Protein AF-A0A2N5SWV5-F1 (afdb_monomer_lite)

Sequence (224 aa):
MKGLILPNFEAALNDPEAIPEVLETSPPVKKSHRNKDRKELDPVLDQLVETLKSNFNNYFSDQYKVASMLPGELFSDLEANIIAENIDDIDHAQTIGELIGGESIDGQFEMLHNCVLNFRAGTEYKNYFNTQRVHHEEIVKEAERIHGIPEAMKKAKALARAELRGPIDEAVNLRKRAREEQRIEKKEKMEREKEQKRLKWEQDRVYLEERKKFHSSNAGPNDS

pLDDT: mean 82.81, std 16.47, range [36.94, 98.06]

Structure (mmCIF, N/CA/C/O backbone):
data_AF-A0A2N5SWV5-F1
#
_entry.id   AF-A0A2N5SWV5-F1
#
loop_
_atom_site.group_PDB
_atom_site.id
_atom_site.type_symbol
_atom_site.label_atom_id
_atom_site.label_alt_id
_atom_site.label_comp_id
_atom_site.label_asym_id
_atom_site.label_entity_id
_atom_site.label_seq_id
_atom_site.pdbx_PDB_ins_code
_atom_site.Cartn_x
_atom_site.Cartn_y
_atom_site.Cartn_z
_atom_site.occupancy
_atom_site.B_iso_or_equiv
_atom_site.auth_seq_id
_atom_site.auth_comp_id
_atom_site.auth_asym_id
_atom_site.auth_atom_id
_atom_site.pdbx_PDB_model_num
ATOM 1 N N . MET A 1 1 ? 7.506 -47.284 15.666 1.00 42.22 1 MET A N 1
ATOM 2 C CA . MET A 1 1 ? 6.737 -47.065 16.909 1.00 42.22 1 MET A CA 1
ATOM 3 C C . MET A 1 1 ? 5.282 -46.885 16.511 1.00 42.22 1 MET A C 1
ATOM 5 O O . MET A 1 1 ? 5.028 -46.071 15.631 1.00 42.22 1 MET A O 1
ATOM 9 N N . LYS A 1 2 ? 4.358 -47.695 17.035 1.00 47.19 2 LYS A N 1
ATOM 10 C CA . LYS A 1 2 ? 2.927 -47.578 16.718 1.00 47.19 2 LYS A CA 1
ATOM 11 C C . LYS A 1 2 ? 2.279 -46.741 17.818 1.00 47.19 2 LYS A C 1
ATOM 13 O O . LYS A 1 2 ? 2.165 -47.217 18.938 1.00 47.19 2 LYS A O 1
ATOM 18 N N . GLY A 1 3 ? 1.943 -45.490 17.512 1.00 56.62 3 GLY A N 1
ATOM 19 C CA . GLY A 1 3 ? 1.151 -44.652 18.412 1.00 56.62 3 GLY A CA 1
ATOM 20 C C . GLY A 1 3 ? -0.303 -45.122 18.473 1.00 56.62 3 GLY A C 1
ATOM 21 O O . GLY A 1 3 ? -0.759 -45.875 17.604 1.00 56.62 3 GLY A O 1
ATOM 22 N N . LEU A 1 4 ? -1.033 -44.666 19.489 1.00 61.03 4 LEU A N 1
ATOM 23 C CA . LEU A 1 4 ? -2.488 -44.783 19.518 1.00 61.03 4 LEU A CA 1
ATOM 24 C C . LEU A 1 4 ? -3.053 -44.001 18.312 1.00 61.03 4 LEU A C 1
ATOM 26 O O . LEU A 1 4 ? -2.777 -42.815 18.147 1.00 61.03 4 LEU A O 1
ATOM 30 N N . ILE A 1 5 ? -3.782 -44.677 17.435 1.00 67.50 5 ILE A N 1
ATOM 31 C CA . ILE A 1 5 ? -4.428 -44.153 16.228 1.00 67.50 5 ILE A CA 1
ATOM 32 C C . ILE A 1 5 ? -5.896 -44.590 16.251 1.00 67.50 5 ILE A C 1
ATOM 34 O O . ILE A 1 5 ? -6.204 -45.643 16.790 1.00 67.50 5 ILE A O 1
ATOM 38 N N . LEU A 1 6 ? -6.817 -43.845 15.631 1.00 57.91 6 LEU A N 1
ATOM 39 C CA . LEU A 1 6 ? -8.255 -44.183 15.651 1.00 57.91 6 LEU A CA 1
ATOM 40 C C . LEU A 1 6 ? -8.602 -45.685 15.487 1.00 57.91 6 LEU A C 1
ATOM 42 O O . LEU A 1 6 ? -9.410 -46.171 16.272 1.00 57.91 6 LEU A O 1
ATOM 46 N N . PRO A 1 7 ? -7.989 -46.459 14.566 1.00 63.78 7 PRO A N 1
ATOM 47 C CA . PRO A 1 7 ? -8.334 -47.875 14.409 1.00 63.78 7 PRO A CA 1
ATOM 48 C C . PRO A 1 7 ? -7.840 -48.798 15.537 1.00 63.78 7 PRO A C 1
ATOM 50 O O . PRO A 1 7 ? -8.271 -49.944 15.592 1.00 63.78 7 PRO A O 1
ATOM 53 N N . ASN A 1 8 ? -6.941 -48.352 16.424 1.00 61.00 8 ASN A N 1
ATOM 54 C CA . ASN A 1 8 ? -6.539 -49.107 17.621 1.00 61.00 8 ASN A CA 1
ATOM 55 C C . ASN A 1 8 ? -7.153 -48.556 18.922 1.00 61.00 8 ASN A C 1
ATOM 57 O O . ASN A 1 8 ? -7.033 -49.193 19.964 1.00 61.00 8 ASN A O 1
ATOM 61 N N . PHE A 1 9 ? -7.854 -47.420 18.852 1.00 65.75 9 PHE A N 1
ATOM 62 C CA . PHE A 1 9 ? -8.520 -46.795 19.995 1.00 65.75 9 PHE A CA 1
ATOM 63 C C . PHE A 1 9 ? -9.710 -47.628 20.488 1.00 65.75 9 PHE A C 1
ATOM 65 O O . PHE A 1 9 ? -9.872 -47.850 21.683 1.00 65.75 9 PHE A O 1
ATOM 72 N N . GLU A 1 10 ? -10.511 -48.151 19.560 1.00 69.25 10 GLU A N 1
ATOM 73 C CA . GLU A 1 10 ? -11.711 -48.932 19.884 1.00 69.25 10 GLU A CA 1
ATOM 74 C C . GLU A 1 10 ? -11.382 -50.331 20.435 1.00 69.25 10 GLU A C 1
ATOM 76 O O . GLU A 1 10 ? -12.100 -50.862 21.281 1.00 69.25 10 GLU A O 1
ATOM 81 N N . ALA A 1 11 ? -10.244 -50.900 20.029 1.00 66.81 11 ALA A N 1
ATOM 82 C CA . ALA A 1 11 ? -9.716 -52.132 20.612 1.00 66.81 11 ALA A CA 1
ATOM 83 C C . ALA A 1 11 ? -9.192 -51.907 22.045 1.00 66.81 11 ALA A C 1
ATOM 85 O O . ALA A 1 11 ? -9.460 -52.721 22.923 1.00 66.81 11 ALA A O 1
ATOM 86 N N . ALA A 1 12 ? -8.524 -50.776 22.299 1.00 65.44 12 ALA A N 1
ATOM 87 C CA . ALA A 1 12 ? -7.990 -50.420 23.618 1.00 65.44 12 ALA A CA 1
ATOM 88 C C . ALA A 1 12 ? -9.074 -50.100 24.667 1.00 65.44 12 ALA A C 1
ATOM 90 O O . ALA A 1 12 ? -8.821 -50.202 25.864 1.00 65.44 12 ALA A O 1
ATOM 91 N N . LEU A 1 13 ? -10.287 -49.730 24.237 1.00 69.25 13 LEU A N 1
ATOM 92 C CA . LEU A 1 13 ? -11.434 -49.544 25.135 1.00 69.25 13 LEU A CA 1
ATOM 93 C C . LEU A 1 13 ? -12.003 -50.871 25.661 1.00 69.25 13 LEU A C 1
ATOM 95 O O . LEU A 1 13 ? -12.588 -50.890 26.741 1.00 69.25 13 LEU A O 1
ATOM 99 N N . ASN A 1 14 ? -11.843 -51.962 24.904 1.00 70.62 14 ASN A N 1
ATOM 100 C CA . ASN A 1 14 ? -12.366 -53.286 25.252 1.00 70.62 14 ASN A CA 1
ATOM 101 C C . ASN A 1 14 ? -11.316 -54.201 25.902 1.00 70.62 14 ASN A C 1
ATOM 103 O O . ASN A 1 14 ? -11.688 -55.141 26.600 1.00 70.62 14 ASN A O 1
ATOM 107 N N . ASP A 1 15 ? -10.027 -53.924 25.690 1.00 70.94 15 ASP A N 1
ATOM 108 C CA . ASP A 1 15 ? -8.913 -54.633 26.315 1.00 70.94 15 ASP A CA 1
ATOM 109 C C . ASP A 1 15 ? -7.820 -53.634 26.751 1.00 70.94 15 ASP A C 1
ATOM 111 O O . ASP A 1 15 ? -7.069 -53.130 25.909 1.00 70.94 15 ASP A O 1
ATOM 115 N N . PRO A 1 16 ? -7.716 -53.313 28.054 1.00 63.12 16 PRO A N 1
ATOM 116 C CA . PRO A 1 16 ? -6.732 -52.359 28.556 1.00 63.12 16 PRO A CA 1
ATOM 117 C C . PRO A 1 16 ? -5.279 -52.857 28.453 1.00 63.12 16 PRO A C 1
ATOM 119 O O . PRO A 1 16 ? -4.368 -52.033 28.529 1.00 63.12 16 PRO A O 1
ATOM 122 N N . GLU A 1 17 ? -5.031 -54.155 28.226 1.00 63.69 17 GLU A N 1
ATOM 123 C CA . GLU A 1 17 ? -3.682 -54.681 27.946 1.00 63.69 17 GLU A CA 1
ATOM 124 C C . GLU A 1 17 ? -3.249 -54.446 26.487 1.00 63.69 17 GLU A C 1
ATOM 126 O O . GLU A 1 17 ? -2.064 -54.535 26.162 1.00 63.69 17 GLU A O 1
ATOM 131 N N . ALA A 1 18 ? -4.179 -54.069 25.599 1.00 61.41 18 ALA A N 1
ATOM 132 C CA . ALA A 1 18 ? -3.875 -53.703 24.214 1.00 61.41 18 ALA A CA 1
ATOM 133 C C . ALA A 1 18 ? -3.251 -52.298 24.076 1.00 61.41 18 ALA A C 1
ATOM 135 O O . ALA A 1 18 ? -2.874 -51.894 22.969 1.00 61.41 18 ALA A O 1
ATOM 136 N N . ILE A 1 19 ? -3.135 -51.544 25.177 1.00 59.47 19 ILE A N 1
ATOM 137 C CA . ILE A 1 19 ? -2.461 -50.245 25.215 1.00 59.47 19 ILE A CA 1
ATOM 138 C C . ILE A 1 19 ? -0.946 -50.493 25.131 1.00 59.47 19 ILE A C 1
ATOM 140 O O . ILE A 1 19 ? -0.382 -51.114 26.030 1.00 59.47 19 ILE A O 1
ATOM 144 N N . PRO A 1 20 ? -0.250 -50.007 24.085 1.00 58.47 20 PRO A N 1
ATOM 145 C CA . PRO A 1 20 ? 1.199 -50.134 24.010 1.00 58.47 20 PRO A CA 1
ATOM 146 C C . PRO A 1 20 ? 1.837 -49.453 25.223 1.00 58.47 20 PRO A C 1
ATOM 148 O O . PRO A 1 20 ? 1.608 -48.263 25.442 1.00 58.47 20 PRO A O 1
ATOM 151 N N . GLU A 1 21 ? 2.632 -50.201 25.989 1.00 50.50 21 GLU A N 1
ATOM 152 C CA . GLU A 1 21 ? 3.382 -49.697 27.139 1.00 50.50 21 GLU A CA 1
ATOM 153 C C . GLU A 1 21 ? 4.239 -48.502 26.691 1.00 50.50 21 GLU A C 1
ATOM 155 O O . GLU A 1 21 ? 5.181 -48.629 25.900 1.00 50.50 21 GLU A O 1
ATOM 160 N N . VAL A 1 22 ? 3.837 -47.303 27.117 1.00 54.38 22 VAL A N 1
ATOM 161 C CA . VAL A 1 22 ? 4.505 -46.054 26.757 1.00 54.38 22 VAL A CA 1
ATOM 162 C C . VAL A 1 22 ? 5.807 -45.999 27.547 1.00 54.38 22 VAL A C 1
ATOM 164 O O . VAL A 1 22 ? 5.854 -45.465 28.650 1.00 54.38 22 VAL A O 1
ATOM 167 N N . LEU A 1 23 ? 6.879 -46.557 26.982 1.00 47.06 23 LEU A N 1
ATOM 168 C CA . LEU A 1 23 ? 8.228 -46.201 27.405 1.00 47.06 23 LEU A CA 1
ATOM 169 C C . LEU A 1 23 ? 8.370 -44.691 27.219 1.00 47.06 23 LEU A C 1
ATOM 171 O O . LEU A 1 23 ? 8.221 -44.196 26.100 1.00 47.06 23 LEU A O 1
ATOM 175 N N . GLU A 1 24 ? 8.593 -43.990 28.331 1.00 48.72 24 GLU A N 1
ATOM 176 C CA . GLU A 1 24 ? 8.698 -42.538 28.455 1.00 48.72 24 GLU A CA 1
ATOM 177 C C . GLU A 1 24 ? 9.428 -41.916 27.259 1.00 48.72 24 GLU A C 1
ATOM 179 O O . GLU A 1 24 ? 10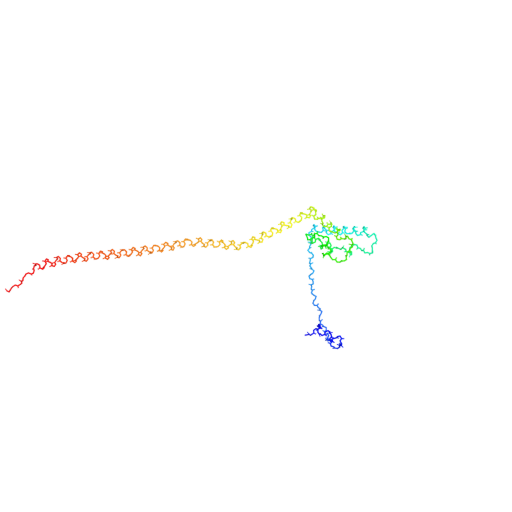.658 -41.901 27.165 1.00 48.72 24 GLU A O 1
ATOM 184 N N . THR A 1 25 ? 8.661 -41.395 26.301 1.00 47.31 25 THR A N 1
ATOM 185 C CA . THR A 1 25 ? 9.236 -40.620 25.212 1.00 47.31 25 THR A CA 1
ATOM 186 C C . THR A 1 25 ? 9.565 -39.243 25.763 1.00 47.31 25 THR A C 1
ATOM 188 O O . THR A 1 25 ? 8.674 -38.533 26.227 1.00 47.31 25 THR A O 1
ATOM 191 N N . SER A 1 26 ? 10.854 -38.911 25.705 1.00 52.47 26 SER A N 1
ATOM 192 C CA . SER A 1 26 ? 11.480 -37.597 25.896 1.00 52.47 26 SER A CA 1
ATOM 193 C C . SER A 1 26 ? 10.537 -36.393 25.737 1.00 52.47 26 SER A C 1
ATOM 195 O O . SER A 1 26 ? 9.722 -36.392 24.808 1.00 52.47 26 SER A O 1
ATOM 197 N N . PRO A 1 27 ? 10.701 -35.330 26.553 1.00 48.62 27 PRO A N 1
ATOM 198 C CA . PRO A 1 27 ? 9.777 -34.202 26.585 1.00 48.62 27 PRO A CA 1
ATOM 199 C C . PRO A 1 27 ? 9.553 -33.617 25.184 1.00 48.62 27 PRO A C 1
ATOM 201 O O . PRO A 1 27 ? 10.507 -33.515 24.403 1.00 48.62 27 PRO A O 1
ATOM 204 N N . PRO A 1 28 ? 8.311 -33.215 24.854 1.00 49.12 28 PRO A N 1
ATOM 205 C CA . PRO A 1 28 ? 8.011 -32.637 23.558 1.00 49.12 28 PRO A CA 1
ATOM 206 C C . PRO A 1 28 ? 8.902 -31.415 23.355 1.00 49.12 28 PRO A C 1
ATOM 208 O O . PRO A 1 28 ? 8.962 -30.521 24.204 1.00 49.12 28 PRO A O 1
ATOM 211 N N . VAL A 1 29 ? 9.609 -31.387 22.223 1.00 49.38 29 VAL A N 1
ATOM 212 C CA . VAL A 1 29 ? 10.349 -30.208 21.776 1.00 49.38 29 VAL A CA 1
ATOM 213 C C . VAL A 1 29 ? 9.360 -29.053 21.803 1.00 49.38 29 VAL A C 1
ATOM 215 O O . VAL A 1 29 ? 8.396 -29.045 21.034 1.00 49.38 29 VAL A O 1
ATOM 218 N N . LYS A 1 30 ? 9.568 -28.108 22.728 1.00 46.88 30 LYS A N 1
ATOM 219 C CA . LYS A 1 30 ? 8.790 -26.876 22.793 1.00 46.88 30 LYS A CA 1
ATOM 220 C C . LYS A 1 30 ? 8.885 -26.244 21.412 1.00 46.88 30 LYS A C 1
ATOM 222 O O . LYS A 1 30 ? 9.934 -25.717 21.042 1.00 46.88 30 LYS A O 1
ATOM 227 N N . LYS A 1 31 ? 7.805 -26.318 20.631 1.00 46.53 31 LYS A N 1
ATOM 228 C CA . LYS A 1 31 ? 7.633 -25.426 19.494 1.00 46.53 31 LYS A CA 1
ATOM 229 C C . LYS A 1 31 ? 7.614 -24.046 20.121 1.00 46.53 31 LYS A C 1
ATOM 231 O O . LYS A 1 31 ? 6.656 -23.685 20.796 1.00 46.53 31 LYS A O 1
ATOM 236 N N . SER A 1 32 ? 8.735 -23.344 19.998 1.00 44.16 32 SER A N 1
ATOM 237 C CA . SER A 1 32 ? 8.807 -21.932 20.313 1.00 44.16 32 SER A CA 1
ATOM 238 C C . SER A 1 32 ? 7.749 -21.275 19.440 1.00 44.16 32 SER A C 1
ATOM 240 O O . SER A 1 32 ? 7.937 -21.116 18.233 1.00 44.16 32 SER A O 1
ATOM 242 N N . HIS A 1 33 ? 6.590 -20.983 20.029 1.00 47.31 33 HIS A N 1
ATOM 243 C CA . HIS A 1 33 ? 5.763 -19.911 19.524 1.00 47.31 33 HIS A CA 1
ATOM 244 C C . HIS A 1 33 ? 6.691 -18.710 19.585 1.00 47.31 33 HIS A C 1
ATOM 246 O O . HIS A 1 33 ? 7.003 -18.228 20.672 1.00 47.31 33 HIS A O 1
ATOM 252 N N . ARG A 1 34 ? 7.228 -18.301 18.428 1.00 43.41 34 ARG A N 1
ATOM 253 C CA . ARG A 1 34 ? 7.801 -16.968 18.306 1.00 43.41 34 ARG A CA 1
ATOM 254 C C . ARG A 1 34 ? 6.740 -16.058 18.899 1.00 43.41 34 ARG A C 1
ATOM 256 O O . ARG A 1 34 ? 5.648 -15.978 18.337 1.00 43.41 34 ARG A O 1
ATOM 263 N N . ASN A 1 35 ? 7.040 -15.439 20.039 1.00 44.19 35 ASN A N 1
ATOM 264 C CA . ASN A 1 35 ? 6.360 -14.214 20.401 1.00 44.19 35 ASN A CA 1
ATOM 265 C C . ASN A 1 35 ? 6.482 -13.358 19.150 1.00 44.19 35 ASN A C 1
ATOM 267 O O . ASN A 1 35 ? 7.586 -13.060 18.697 1.00 44.19 35 ASN A O 1
ATOM 271 N N . LYS A 1 36 ? 5.348 -13.129 18.493 1.00 51.28 36 LYS A N 1
ATOM 272 C CA . LYS A 1 36 ? 5.255 -12.131 17.447 1.00 51.28 36 LYS A CA 1
ATOM 273 C C . LYS A 1 36 ? 5.570 -10.856 18.212 1.00 51.28 36 LYS A C 1
ATOM 275 O O . LYS A 1 36 ? 4.747 -10.448 19.028 1.00 51.28 36 LYS A O 1
ATOM 280 N N . ASP A 1 37 ? 6.801 -10.360 18.090 1.00 52.16 37 ASP A N 1
ATOM 281 C CA . ASP A 1 37 ? 7.180 -9.079 18.673 1.00 52.16 37 ASP A CA 1
ATOM 282 C C . ASP A 1 37 ? 6.062 -8.119 18.280 1.00 52.16 37 ASP A C 1
ATOM 284 O O . ASP A 1 37 ? 5.755 -7.988 17.087 1.00 52.16 37 ASP A O 1
ATOM 288 N N . ARG A 1 38 ? 5.335 -7.606 19.282 1.00 54.47 38 ARG A N 1
ATOM 289 C CA . ARG A 1 38 ? 4.207 -6.715 19.029 1.00 54.47 38 ARG A CA 1
ATOM 290 C C . ARG A 1 38 ? 4.806 -5.544 18.276 1.00 54.47 38 ARG A C 1
ATOM 292 O O . ARG A 1 38 ? 5.695 -4.871 18.791 1.00 54.47 38 ARG A O 1
ATOM 299 N N . LYS A 1 39 ? 4.407 -5.398 17.017 1.00 59.94 39 LYS A N 1
ATOM 300 C CA . LYS A 1 39 ? 4.834 -4.273 16.204 1.00 59.94 39 LYS A CA 1
ATOM 301 C C . LYS A 1 39 ? 4.302 -3.051 16.941 1.00 59.94 39 LYS A C 1
ATOM 303 O O . LYS A 1 39 ? 3.104 -3.010 17.203 1.00 59.94 39 LYS A O 1
ATOM 308 N N . GLU A 1 40 ? 5.187 -2.151 17.357 1.00 70.25 40 GLU A N 1
ATOM 309 C CA . GLU A 1 40 ? 4.755 -0.894 17.966 1.00 70.25 40 GLU A CA 1
ATOM 310 C C . GLU A 1 40 ? 3.748 -0.252 17.011 1.00 70.25 40 GLU A C 1
ATOM 312 O O . GLU A 1 40 ? 4.009 -0.131 15.805 1.00 70.25 40 GLU A O 1
ATOM 317 N N . LEU A 1 41 ? 2.556 0.025 17.534 1.00 69.50 41 LEU A N 1
ATOM 318 C CA . LEU A 1 41 ? 1.517 0.707 16.787 1.00 69.50 41 LEU A CA 1
ATOM 319 C C . LEU A 1 41 ? 1.992 2.123 16.480 1.00 69.50 41 LEU A C 1
ATOM 321 O O . LEU A 1 41 ? 2.851 2.690 17.157 1.00 69.50 41 LEU A O 1
ATOM 325 N N . ASP A 1 42 ? 1.454 2.688 15.404 1.00 87.25 42 ASP A N 1
ATOM 326 C CA . ASP A 1 42 ? 1.665 4.106 15.155 1.00 87.25 42 ASP A CA 1
ATOM 327 C C . ASP A 1 42 ? 1.059 4.901 16.328 1.00 87.25 42 ASP A C 1
ATOM 329 O O . ASP A 1 42 ? -0.042 4.549 16.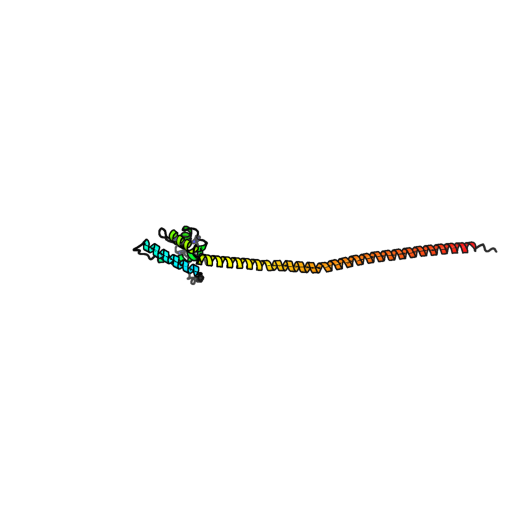762 1.00 87.25 42 ASP A O 1
ATOM 333 N N . PRO A 1 43 ? 1.705 5.972 16.825 1.00 91.00 43 PRO A N 1
ATOM 334 C CA . PRO A 1 43 ? 1.167 6.780 17.920 1.00 91.00 43 PRO A CA 1
ATOM 335 C C . PRO A 1 43 ? -0.281 7.249 17.707 1.00 91.00 43 PRO A C 1
ATOM 337 O O . PRO A 1 43 ? -1.027 7.427 18.669 1.00 91.00 43 PRO A O 1
ATOM 340 N N . VAL A 1 44 ? -0.701 7.436 16.449 1.00 92.88 44 VAL A N 1
ATOM 341 C CA . VAL A 1 44 ? -2.095 7.756 16.113 1.00 92.88 44 VAL A CA 1
ATOM 342 C C . VAL A 1 44 ? -3.024 6.583 16.441 1.00 92.88 44 VAL A C 1
ATOM 344 O O . VAL A 1 44 ? -4.104 6.787 16.986 1.00 92.88 44 VAL A O 1
ATOM 347 N N . LEU A 1 45 ? -2.618 5.347 16.167 1.00 94.00 45 LEU A N 1
ATOM 348 C CA . LEU A 1 45 ? -3.409 4.160 16.492 1.00 94.00 45 LEU A CA 1
ATOM 349 C C . LEU A 1 45 ? -3.389 3.847 17.996 1.00 94.00 45 LEU A C 1
ATOM 351 O O . LEU A 1 45 ? -4.420 3.451 18.535 1.00 94.00 45 LEU A O 1
ATOM 355 N N . ASP A 1 46 ? -2.289 4.123 18.701 1.00 94.62 46 ASP A N 1
ATOM 356 C CA . ASP A 1 46 ? -2.250 4.046 20.172 1.00 94.62 46 ASP A CA 1
ATOM 357 C C . ASP A 1 46 ? -3.280 4.989 20.814 1.00 94.62 46 ASP A C 1
ATOM 359 O O . ASP A 1 46 ? -3.964 4.638 21.779 1.00 94.62 46 ASP A O 1
ATOM 363 N N . GLN A 1 47 ? -3.460 6.184 20.241 1.00 94.94 47 GLN A N 1
ATOM 364 C CA . GLN A 1 47 ? -4.489 7.114 20.699 1.00 94.94 47 GLN A CA 1
ATOM 365 C C . GLN A 1 47 ? -5.902 6.536 20.534 1.00 94.94 47 GLN A C 1
ATOM 367 O O . GLN A 1 47 ? -6.769 6.768 21.385 1.00 94.94 47 GLN A O 1
ATOM 372 N N . LEU A 1 48 ? -6.151 5.774 19.466 1.00 96.25 48 LEU A N 1
ATOM 373 C CA . LEU A 1 48 ? -7.424 5.085 19.278 1.00 96.25 48 LEU A CA 1
ATOM 374 C C . LEU A 1 48 ? -7.633 3.996 20.334 1.00 96.25 48 LEU A C 1
ATOM 376 O O . LEU A 1 48 ? -8.723 3.923 20.894 1.00 96.25 48 LEU A O 1
ATOM 380 N N . VAL A 1 49 ? -6.609 3.199 20.650 1.00 97.00 49 VAL A N 1
ATOM 381 C CA . VAL A 1 49 ? -6.680 2.155 21.690 1.00 97.00 49 VAL A CA 1
ATOM 382 C C . VAL A 1 49 ? -7.133 2.751 23.024 1.00 97.00 49 VAL A C 1
ATOM 384 O O . VAL A 1 49 ? -8.106 2.288 23.626 1.00 97.00 49 VAL A O 1
ATOM 387 N N . GLU A 1 50 ? -6.495 3.841 23.450 1.00 96.25 50 GLU A N 1
ATOM 388 C CA . GLU A 1 50 ? -6.857 4.532 24.691 1.00 96.25 50 GLU A CA 1
ATOM 389 C C . GLU A 1 50 ? -8.254 5.165 24.623 1.00 96.25 50 GLU A C 1
ATOM 391 O O . GLU A 1 50 ? -9.021 5.118 25.590 1.00 96.25 50 GLU A O 1
ATOM 396 N N . THR A 1 51 ? -8.638 5.693 23.458 1.00 96.44 51 THR A N 1
ATOM 397 C CA . THR A 1 51 ? -9.981 6.246 23.232 1.00 96.44 51 THR A CA 1
ATOM 398 C C . THR A 1 51 ? -11.060 5.169 23.341 1.00 96.44 51 THR A C 1
ATOM 400 O O . THR A 1 51 ? -12.085 5.396 23.986 1.00 96.44 51 THR A O 1
ATOM 403 N N . LEU A 1 52 ? -10.848 3.991 22.752 1.00 97.75 52 LEU A N 1
ATOM 404 C CA . LEU A 1 52 ? -11.790 2.870 22.809 1.00 97.75 52 LEU A CA 1
ATOM 405 C C . LEU A 1 52 ? -11.984 2.395 24.247 1.00 97.75 52 LEU A C 1
ATOM 407 O O . LEU A 1 52 ? -13.119 2.285 24.708 1.00 97.75 52 LEU A O 1
ATOM 411 N N . LYS A 1 53 ? -10.887 2.189 24.981 1.00 97.12 53 LYS A N 1
ATOM 412 C CA . LYS A 1 53 ? -10.926 1.763 26.386 1.00 97.12 53 LYS A CA 1
ATOM 413 C C . LYS A 1 53 ? -11.633 2.780 27.271 1.00 97.12 53 LYS A C 1
ATOM 415 O O . LYS A 1 53 ? -12.485 2.410 28.074 1.00 97.12 53 LYS A O 1
ATOM 420 N N . SER A 1 54 ? -11.309 4.062 27.116 1.00 96.56 54 SER A N 1
ATOM 421 C CA . SER A 1 54 ? -11.933 5.136 27.893 1.00 96.56 54 SER A CA 1
ATOM 422 C C . SER A 1 54 ? -13.444 5.207 27.643 1.00 96.56 54 SER A C 1
ATOM 424 O O . SER A 1 54 ? -14.231 5.213 28.591 1.00 96.56 54 SER A O 1
ATOM 426 N N . ASN A 1 55 ? -13.871 5.167 26.376 1.00 96.69 55 ASN A N 1
ATOM 427 C CA . ASN A 1 55 ? -15.294 5.177 26.032 1.00 96.69 55 ASN A CA 1
ATOM 428 C C . ASN A 1 55 ? -16.018 3.914 26.505 1.00 96.69 55 ASN A C 1
ATOM 430 O O . ASN A 1 55 ? -17.126 4.021 27.029 1.00 96.69 55 ASN A O 1
ATOM 434 N N . PHE A 1 56 ? -15.393 2.740 26.395 1.00 96.62 56 PHE A N 1
ATOM 435 C CA . PHE A 1 56 ? -15.972 1.501 26.903 1.00 96.62 56 PHE A CA 1
ATOM 436 C C . PHE A 1 56 ? -16.118 1.512 28.426 1.00 96.62 56 PHE A C 1
ATOM 438 O O . PHE A 1 56 ? -17.176 1.157 28.936 1.00 96.62 56 PHE A O 1
ATOM 445 N N . ASN A 1 57 ? -15.108 1.984 29.161 1.00 95.06 57 ASN A N 1
ATOM 446 C CA . ASN A 1 57 ? -15.180 2.116 30.617 1.00 95.06 57 ASN A CA 1
ATOM 447 C C . ASN A 1 57 ? -16.338 3.025 31.050 1.00 95.06 57 ASN A C 1
ATOM 449 O O . ASN A 1 57 ? -17.058 2.695 31.997 1.00 95.06 57 ASN A O 1
ATOM 453 N N . ASN A 1 58 ? -16.537 4.146 30.349 1.00 94.62 58 ASN A N 1
ATOM 454 C CA . ASN A 1 58 ? -17.649 5.060 30.610 1.00 94.62 58 ASN A CA 1
ATOM 455 C C . ASN A 1 58 ? -18.993 4.397 30.288 1.00 94.62 58 ASN A C 1
ATOM 457 O O . ASN A 1 58 ? -19.879 4.372 31.136 1.00 94.62 58 ASN A O 1
ATOM 461 N N . TYR A 1 59 ? -19.106 3.776 29.110 1.00 94.81 59 TYR A N 1
ATOM 462 C CA . TYR A 1 59 ? -20.303 3.052 28.684 1.00 94.81 59 TYR A CA 1
ATOM 463 C C . TYR A 1 59 ? -20.701 1.957 29.683 1.00 94.81 59 TYR A C 1
ATOM 465 O O . TYR A 1 59 ? -21.855 1.863 30.097 1.00 94.81 59 TYR A O 1
ATOM 473 N N . PHE A 1 60 ? -19.727 1.160 30.121 1.00 94.06 60 PHE A N 1
ATOM 474 C CA . PHE A 1 60 ? -19.934 0.100 31.097 1.00 94.06 60 PHE A CA 1
ATOM 475 C C . PHE A 1 60 ? -20.386 0.658 32.450 1.00 94.06 60 PHE A C 1
ATOM 477 O O . PHE A 1 60 ? -21.319 0.130 33.048 1.00 94.06 60 PHE A O 1
ATOM 484 N N . SER A 1 61 ? -19.758 1.739 32.921 1.00 92.00 61 SER A N 1
ATOM 485 C CA . SER A 1 61 ? -20.092 2.367 34.208 1.00 92.00 61 SER A CA 1
ATOM 486 C C . SER A 1 61 ? -21.489 2.996 34.209 1.00 92.00 61 SER A C 1
ATOM 488 O O . SER A 1 61 ? -22.189 2.946 35.224 1.00 92.00 61 SER A O 1
ATOM 490 N N . ASP A 1 62 ? -21.911 3.558 33.075 1.00 91.12 62 ASP A N 1
ATOM 491 C CA . ASP A 1 62 ? -23.244 4.137 32.904 1.00 91.12 62 ASP A CA 1
ATOM 492 C C . ASP A 1 62 ? -24.337 3.059 32.931 1.00 91.12 62 ASP A C 1
ATOM 494 O O . ASP A 1 62 ? -25.381 3.252 33.565 1.00 91.12 62 ASP A O 1
ATOM 498 N N . GLN A 1 63 ? -24.080 1.912 32.294 1.00 88.19 63 GLN A N 1
ATOM 499 C CA . GLN A 1 63 ? -25.014 0.783 32.250 1.00 88.19 63 GLN A CA 1
ATOM 500 C C . GLN A 1 63 ? -25.043 -0.012 33.561 1.00 88.19 63 GLN A C 1
ATOM 502 O O . GLN A 1 63 ? -26.112 -0.388 34.049 1.00 88.19 63 GLN A O 1
ATOM 507 N N . TYR A 1 64 ? -23.881 -0.240 34.173 1.00 86.94 64 TYR A N 1
ATOM 508 C CA . TYR A 1 64 ? -23.722 -1.117 35.329 1.00 86.94 64 TYR A CA 1
ATOM 509 C C . TYR A 1 64 ? -23.091 -0.372 36.507 1.00 86.94 64 TYR A C 1
ATOM 511 O O . TYR A 1 64 ? -21.903 -0.486 36.797 1.00 86.94 64 TYR A O 1
ATOM 519 N N . LYS A 1 65 ? -23.931 0.351 37.257 1.00 78.00 65 LYS A N 1
ATOM 520 C CA . LYS A 1 65 ? -23.505 1.129 38.438 1.00 78.00 65 LYS A CA 1
ATOM 521 C C . LYS A 1 65 ? -22.890 0.288 39.562 1.00 78.00 65 LYS A C 1
ATOM 523 O O . LYS A 1 65 ? -22.140 0.817 40.376 1.00 78.00 65 LYS A O 1
ATOM 528 N N . VAL A 1 66 ? -23.241 -0.997 39.641 1.00 75.81 66 VAL A N 1
ATOM 529 C CA . VAL A 1 66 ? -22.659 -1.972 40.574 1.00 75.81 66 VAL A CA 1
ATOM 530 C C . VAL A 1 66 ? -22.496 -3.288 39.818 1.00 75.81 66 VAL A C 1
ATOM 532 O O . VAL A 1 66 ? -23.429 -4.083 39.739 1.00 75.81 66 VAL A O 1
ATOM 535 N N . ALA A 1 67 ? -21.324 -3.490 39.223 1.00 77.62 67 ALA A N 1
ATOM 536 C CA . ALA A 1 67 ? -20.970 -4.720 38.525 1.00 77.62 67 ALA A CA 1
ATOM 537 C C . ALA A 1 67 ? -20.029 -5.571 39.385 1.00 77.62 67 ALA A C 1
ATOM 539 O O . ALA A 1 67 ? -19.162 -5.044 40.079 1.00 77.62 67 ALA A O 1
ATOM 540 N N . SER A 1 68 ? -20.179 -6.895 39.319 1.00 84.06 68 SER A N 1
ATOM 541 C CA . SER A 1 68 ? -19.210 -7.843 39.889 1.00 84.06 68 SER A CA 1
ATOM 542 C C . SER A 1 68 ? -17.968 -8.026 39.014 1.00 84.06 68 SER A C 1
ATOM 544 O O . SER A 1 68 ? -16.982 -8.582 39.483 1.00 84.06 68 SER A O 1
ATOM 546 N N . MET A 1 69 ? -18.046 -7.595 37.756 1.00 85.38 69 MET A N 1
ATOM 547 C CA . MET A 1 69 ? -17.016 -7.727 36.731 1.00 85.38 69 MET A CA 1
ATOM 548 C C . MET A 1 69 ? -16.466 -6.344 36.381 1.00 85.38 69 MET A C 1
ATOM 550 O O . MET A 1 69 ? -17.214 -5.360 36.377 1.00 85.38 69 MET A O 1
ATOM 554 N N . LEU A 1 70 ? -15.172 -6.266 36.086 1.00 89.88 70 LEU A N 1
ATOM 555 C CA . LEU A 1 70 ? -14.530 -5.033 35.642 1.00 89.88 70 LEU A CA 1
ATOM 556 C C . LEU A 1 70 ? -14.684 -4.863 34.122 1.00 89.88 70 LEU A C 1
ATOM 558 O O . LEU A 1 70 ? -14.614 -5.849 33.392 1.00 89.88 70 LEU A O 1
ATOM 562 N N . PRO A 1 71 ? -14.796 -3.624 33.606 1.00 91.62 71 PRO A N 1
ATOM 563 C CA . PRO A 1 71 ? -14.865 -3.401 32.162 1.00 91.62 71 PRO A CA 1
ATOM 564 C C . PRO A 1 71 ? -13.670 -4.017 31.415 1.00 91.62 71 PRO A C 1
ATOM 566 O O . PRO A 1 71 ? -13.836 -4.614 30.358 1.00 91.62 71 PRO A O 1
ATOM 569 N N . GLY A 1 72 ? -12.470 -3.934 32.000 1.00 90.31 72 GLY A N 1
ATOM 570 C CA . GLY A 1 72 ? -11.243 -4.483 31.418 1.00 90.31 72 GLY A CA 1
ATOM 571 C C . GLY A 1 72 ? -11.207 -6.010 31.305 1.00 90.31 72 GLY A C 1
ATOM 572 O O . GLY A 1 72 ? -10.366 -6.529 30.579 1.00 90.31 72 GLY A O 1
ATOM 573 N N . GLU A 1 73 ? -12.093 -6.729 32.003 1.00 90.38 73 GLU A N 1
ATOM 574 C CA . GLU A 1 73 ? -12.248 -8.185 31.851 1.00 90.38 73 GLU A CA 1
ATOM 575 C C . GLU A 1 73 ? -13.069 -8.541 30.606 1.00 90.38 73 GLU A C 1
ATOM 577 O O . GLU A 1 73 ? -12.918 -9.637 30.075 1.00 90.38 73 GLU A O 1
ATOM 582 N N . LEU A 1 74 ? -13.907 -7.612 30.132 1.00 91.25 74 LEU A N 1
ATOM 583 C CA . LEU A 1 74 ? -14.737 -7.770 28.937 1.00 91.25 74 LEU A CA 1
ATOM 584 C C . LEU A 1 74 ? -14.111 -7.125 27.696 1.00 91.25 74 LEU A C 1
ATOM 586 O O . LEU A 1 74 ? -14.312 -7.585 26.576 1.00 91.25 74 LEU A O 1
ATOM 590 N N . PHE A 1 75 ? -13.374 -6.034 27.890 1.00 95.00 75 PHE A N 1
ATOM 591 C CA . PHE A 1 75 ? -12.713 -5.303 26.821 1.00 95.00 75 PHE A CA 1
ATOM 592 C C . PHE A 1 75 ? -11.375 -4.756 27.317 1.00 95.00 75 PHE A C 1
ATOM 594 O O . PHE A 1 75 ? -11.297 -3.738 28.010 1.00 95.00 75 PHE A O 1
ATOM 601 N N . SER A 1 76 ? -10.313 -5.473 26.978 1.00 93.69 76 SER A N 1
ATOM 602 C CA . SER A 1 76 ? -8.943 -5.212 27.393 1.00 93.69 76 SER A CA 1
ATOM 603 C C . SER A 1 76 ? -8.142 -4.514 26.288 1.00 93.69 76 SER A C 1
ATOM 605 O O . SER A 1 76 ? -8.645 -4.172 25.214 1.00 93.69 76 SER A O 1
ATOM 607 N N . ASP A 1 77 ? -6.844 -4.332 26.537 1.00 94.81 77 ASP A N 1
ATOM 608 C CA . ASP A 1 77 ? -5.911 -3.871 25.511 1.00 94.81 77 ASP A CA 1
ATOM 609 C C . ASP A 1 77 ? -5.922 -4.782 24.282 1.00 94.81 77 ASP A C 1
ATOM 611 O O . ASP A 1 77 ? -5.712 -4.303 23.174 1.00 94.81 77 ASP A O 1
ATOM 615 N N . LEU A 1 78 ? -6.135 -6.090 24.448 1.00 93.94 78 LEU A N 1
ATOM 616 C CA . LEU A 1 78 ? -6.094 -7.028 23.330 1.00 93.94 78 LEU A CA 1
ATOM 617 C C . LEU A 1 78 ? -7.156 -6.685 22.281 1.00 93.94 78 LEU A C 1
ATOM 619 O O . LEU A 1 78 ? -6.820 -6.500 21.113 1.00 93.94 78 LEU A O 1
ATOM 623 N N . GLU A 1 79 ? -8.411 -6.560 22.705 1.00 96.12 79 GLU A N 1
ATOM 624 C CA . GLU A 1 79 ? -9.538 -6.260 21.826 1.00 96.12 79 GLU A CA 1
ATOM 625 C C . GLU A 1 79 ? -9.400 -4.858 21.220 1.00 96.12 79 GLU A C 1
ATOM 627 O O . GLU A 1 79 ? -9.608 -4.672 20.020 1.00 96.12 79 GLU A O 1
ATOM 632 N N . ALA A 1 80 ? -8.974 -3.876 22.020 1.00 96.94 80 ALA A N 1
ATOM 633 C CA . ALA A 1 80 ? -8.760 -2.510 21.552 1.00 96.94 80 ALA A CA 1
ATOM 634 C C . ALA A 1 80 ? -7.655 -2.418 20.484 1.00 96.94 80 ALA A C 1
ATOM 636 O O . ALA A 1 80 ? -7.831 -1.728 19.478 1.00 96.94 80 ALA A O 1
ATOM 637 N N . ASN A 1 81 ? -6.548 -3.146 20.663 1.00 96.56 81 ASN A N 1
ATOM 638 C CA . ASN A 1 81 ? -5.470 -3.217 19.675 1.00 96.56 81 ASN A CA 1
ATOM 639 C C . ASN A 1 81 ? -5.940 -3.881 18.377 1.00 96.56 81 ASN A C 1
ATOM 641 O O . ASN A 1 81 ? -5.652 -3.367 17.302 1.00 96.56 81 ASN A O 1
ATOM 645 N N . ILE A 1 82 ? -6.704 -4.977 18.458 1.00 95.88 82 ILE A N 1
ATOM 646 C CA . ILE A 1 82 ? -7.252 -5.648 17.268 1.00 95.88 82 ILE A CA 1
ATOM 647 C C . ILE A 1 82 ? -8.122 -4.680 16.458 1.00 95.88 82 ILE A C 1
ATOM 649 O O . ILE A 1 82 ? -7.982 -4.605 15.238 1.00 95.88 82 ILE A O 1
ATOM 653 N N . ILE A 1 83 ? -8.982 -3.903 17.119 1.00 97.19 83 ILE A N 1
ATOM 654 C CA . ILE A 1 83 ? -9.806 -2.891 16.444 1.00 97.19 83 ILE A CA 1
ATOM 655 C C . ILE A 1 83 ? -8.927 -1.813 15.800 1.00 97.19 83 ILE A C 1
ATOM 657 O O . ILE A 1 83 ? -9.160 -1.450 14.650 1.00 97.19 83 ILE A O 1
ATOM 661 N N . ALA A 1 84 ? -7.914 -1.310 16.510 1.00 96.31 84 ALA A N 1
ATOM 662 C CA . ALA A 1 84 ? -7.035 -0.263 15.994 1.00 96.31 84 ALA A CA 1
ATOM 663 C C . ALA A 1 84 ? -6.189 -0.727 14.796 1.00 96.31 84 ALA A C 1
ATOM 665 O O . ALA A 1 84 ? -6.024 0.025 13.837 1.00 96.31 84 ALA A O 1
ATOM 666 N N . GLU A 1 85 ? -5.704 -1.971 14.814 1.00 94.69 85 GLU A N 1
ATOM 667 C CA . GLU A 1 85 ? -4.957 -2.579 13.705 1.00 94.69 85 GLU A CA 1
ATOM 668 C C . GLU A 1 85 ? -5.814 -2.776 12.446 1.00 94.69 85 GLU A C 1
ATOM 670 O O . GLU A 1 85 ? -5.278 -2.742 11.341 1.00 94.69 85 GLU A O 1
ATOM 675 N N . ASN A 1 86 ? -7.128 -2.967 12.603 1.00 95.50 86 ASN A N 1
ATOM 676 C CA . ASN A 1 86 ? -8.067 -3.239 11.509 1.00 95.50 86 ASN A CA 1
ATOM 677 C C . ASN A 1 86 ? -9.031 -2.065 11.263 1.00 95.50 86 ASN A C 1
ATOM 679 O O . ASN A 1 86 ? -10.107 -2.251 10.701 1.00 95.50 86 ASN A O 1
ATOM 683 N N . ILE A 1 87 ? -8.667 -0.847 11.681 1.00 95.38 87 ILE A N 1
ATOM 684 C CA . ILE A 1 87 ? -9.546 0.332 11.613 1.00 95.38 87 ILE A CA 1
ATOM 685 C C . ILE A 1 87 ? -10.063 0.623 10.195 1.00 95.38 87 ILE A C 1
ATOM 687 O O . ILE A 1 87 ? -11.204 1.061 10.027 1.00 95.38 87 ILE A O 1
ATOM 691 N N . ASP A 1 88 ? -9.234 0.370 9.183 1.00 93.44 88 ASP A N 1
ATOM 692 C CA . ASP A 1 88 ? -9.554 0.640 7.780 1.00 93.44 88 ASP A CA 1
ATOM 693 C C . ASP A 1 88 ? -10.619 -0.323 7.229 1.00 93.44 88 ASP A C 1
ATOM 695 O O . ASP A 1 88 ? -11.373 0.062 6.335 1.00 93.44 88 ASP A O 1
ATOM 699 N N . ASP A 1 89 ? -10.714 -1.528 7.801 1.00 95.00 89 ASP A N 1
ATOM 700 C CA . ASP A 1 89 ? -11.591 -2.619 7.359 1.00 95.00 89 ASP A CA 1
ATOM 701 C C . ASP A 1 89 ? -12.926 -2.668 8.134 1.00 95.00 89 ASP A C 1
ATOM 703 O O . ASP A 1 89 ? -13.772 -3.532 7.893 1.00 95.00 89 ASP A O 1
ATOM 707 N N . ILE A 1 90 ? -13.135 -1.750 9.085 1.00 96.50 90 ILE A N 1
ATOM 708 C CA . ILE A 1 90 ? -14.357 -1.681 9.894 1.00 96.50 90 ILE A CA 1
ATOM 709 C C . ILE A 1 90 ? -15.375 -0.747 9.233 1.00 96.50 90 ILE A C 1
ATOM 711 O O . ILE A 1 90 ? -15.286 0.482 9.334 1.00 96.50 90 ILE A O 1
ATOM 715 N N . ASP A 1 91 ? -16.385 -1.355 8.611 1.00 94.69 91 ASP A N 1
ATOM 716 C CA . ASP A 1 91 ? -17.514 -0.649 7.992 1.00 94.69 91 ASP A CA 1
ATOM 717 C C . ASP A 1 91 ? -18.784 -0.654 8.853 1.00 94.69 91 ASP A C 1
ATOM 719 O O . ASP A 1 91 ? -19.628 0.244 8.734 1.00 94.69 91 ASP A O 1
ATOM 723 N N . HIS A 1 92 ? -18.961 -1.685 9.686 1.00 96.19 92 HIS A N 1
ATOM 724 C CA . HIS A 1 92 ? -20.181 -1.925 10.456 1.00 96.19 92 HIS A CA 1
ATOM 725 C C . HIS A 1 92 ? -19.865 -2.404 11.880 1.00 96.19 92 HIS A C 1
ATOM 727 O O . HIS A 1 92 ? -18.830 -3.018 12.134 1.00 96.19 92 HIS A O 1
ATOM 733 N N . ALA A 1 93 ? -20.801 -2.202 12.813 1.00 96.69 93 ALA A N 1
ATOM 734 C CA . ALA A 1 93 ? -20.673 -2.684 14.192 1.00 96.69 93 ALA A CA 1
ATOM 735 C C . ALA A 1 93 ? -20.477 -4.209 14.275 1.00 96.69 93 ALA A C 1
ATOM 737 O O . ALA A 1 93 ? -19.674 -4.688 15.070 1.00 96.69 93 ALA A O 1
ATOM 738 N N . GLN A 1 94 ? -21.143 -4.974 13.406 1.00 95.62 94 GLN A N 1
ATOM 739 C CA . GLN A 1 94 ? -20.991 -6.429 13.357 1.00 95.62 94 GLN A CA 1
ATOM 740 C C . GLN A 1 94 ? -19.544 -6.861 13.064 1.00 95.62 94 GLN A C 1
ATOM 742 O O . GLN A 1 94 ? -19.073 -7.826 13.660 1.00 95.62 94 GLN A O 1
ATOM 747 N N . THR A 1 95 ? -18.813 -6.112 12.231 1.00 96.50 95 THR A N 1
ATOM 748 C CA . THR A 1 95 ? -17.397 -6.374 11.930 1.00 96.50 95 THR A CA 1
ATOM 749 C C . THR A 1 95 ? -16.540 -6.334 13.194 1.00 96.50 95 THR A C 1
ATOM 751 O O . THR A 1 95 ? -15.622 -7.131 13.339 1.00 96.50 95 THR A O 1
ATOM 754 N N . ILE A 1 96 ? -16.865 -5.458 14.152 1.00 96.94 96 ILE A N 1
ATOM 755 C CA . ILE A 1 96 ? -16.167 -5.411 15.443 1.00 96.94 96 ILE A CA 1
ATOM 756 C C . ILE A 1 96 ? -16.400 -6.702 16.222 1.00 96.94 96 ILE A C 1
ATOM 758 O O . ILE A 1 96 ? -15.441 -7.286 16.718 1.00 96.94 96 ILE A O 1
ATOM 762 N N . GLY A 1 97 ? -17.650 -7.170 16.291 1.00 94.88 97 GLY A N 1
ATOM 763 C CA . GLY A 1 97 ? -17.982 -8.434 16.947 1.00 94.88 97 GLY A CA 1
ATOM 764 C C . GLY A 1 97 ? -17.280 -9.635 16.309 1.00 94.88 97 GLY A C 1
ATOM 765 O O . GLY A 1 97 ? -16.805 -10.513 17.022 1.00 94.88 97 GLY A O 1
ATOM 766 N N . GLU A 1 98 ? -17.145 -9.651 14.983 1.00 95.62 98 GLU A N 1
ATOM 767 C CA . GLU A 1 98 ? -16.397 -10.684 14.252 1.00 95.62 98 GLU A CA 1
ATOM 768 C C . GLU A 1 98 ? -14.881 -10.610 14.504 1.00 95.62 98 GLU A C 1
ATOM 770 O O . GLU A 1 98 ? -14.224 -11.649 14.572 1.00 95.62 98 GLU A O 1
ATOM 775 N N . LEU A 1 99 ? -14.330 -9.403 14.673 1.00 95.31 99 LEU A N 1
ATOM 776 C CA . LEU A 1 99 ? -12.903 -9.173 14.916 1.00 95.31 99 LEU A CA 1
ATOM 777 C C . LEU A 1 99 ? -12.456 -9.596 16.317 1.00 95.31 99 LEU A C 1
ATOM 779 O O . LEU A 1 99 ? -11.433 -10.267 16.454 1.00 95.31 99 LEU A O 1
ATOM 783 N N . ILE A 1 100 ? -13.185 -9.173 17.353 1.00 94.25 100 ILE A N 1
ATOM 784 C CA . ILE A 1 100 ? -12.784 -9.422 18.747 1.00 94.25 100 ILE A CA 1
ATOM 785 C C . ILE A 1 100 ? -13.394 -10.713 19.300 1.00 94.25 100 ILE A C 1
ATOM 787 O O . ILE A 1 100 ? -12.791 -11.365 20.151 1.00 94.25 100 ILE A O 1
ATOM 791 N N . GLY A 1 101 ? -14.553 -11.123 18.775 1.00 91.25 101 GLY A N 1
ATOM 792 C CA . GLY A 1 101 ? -15.287 -12.290 19.249 1.00 91.25 101 GLY A CA 1
ATOM 793 C C . GLY A 1 101 ? -15.685 -12.185 20.723 1.00 91.25 101 GLY A C 1
ATOM 794 O O . GLY A 1 101 ? -15.806 -11.099 21.284 1.00 91.25 101 GLY A O 1
ATOM 795 N N . GLY A 1 102 ? -15.879 -13.345 21.350 1.00 87.94 102 GLY A N 1
ATOM 796 C CA . GLY A 1 102 ? -16.133 -13.439 22.786 1.00 87.94 102 GLY A CA 1
ATOM 797 C C . GLY A 1 102 ? -17.543 -13.030 23.212 1.00 87.94 102 GLY A C 1
ATOM 798 O O . GLY A 1 102 ? -18.462 -12.904 22.401 1.00 87.94 102 GLY A O 1
ATOM 799 N N . GLU A 1 103 ? -17.709 -12.899 24.524 1.00 87.25 103 GLU A N 1
ATOM 800 C CA . GLU A 1 103 ? -18.936 -12.382 25.122 1.00 87.25 103 GLU A CA 1
ATOM 801 C C . GLU A 1 103 ? -18.989 -10.861 24.960 1.00 87.25 103 GLU A C 1
ATOM 803 O O . GLU A 1 103 ? -17.964 -10.181 25.003 1.00 87.25 103 GLU A O 1
ATOM 808 N N . SER A 1 104 ? -20.191 -10.324 24.782 1.00 91.19 104 SER A N 1
ATOM 809 C CA . SER A 1 104 ? -20.415 -8.887 24.678 1.00 91.19 104 SER A CA 1
ATOM 810 C C . SER A 1 104 ? -21.658 -8.467 25.446 1.00 91.19 104 SER A C 1
ATOM 812 O O . SER A 1 104 ? -22.536 -9.279 25.748 1.00 91.19 104 SER A O 1
ATOM 814 N N . ILE A 1 105 ? -21.719 -7.180 25.779 1.00 92.00 105 ILE A N 1
ATOM 815 C CA . ILE A 1 105 ? -22.910 -6.554 26.361 1.00 92.00 105 ILE A CA 1
ATOM 816 C C . ILE A 1 105 ? -23.728 -5.843 25.286 1.00 92.00 105 ILE A C 1
ATOM 818 O O . ILE A 1 105 ? -23.198 -5.405 24.260 1.00 92.00 105 ILE A O 1
ATOM 822 N N . ASP A 1 106 ? -25.023 -5.682 25.555 1.00 93.19 106 ASP A N 1
ATOM 823 C CA . ASP A 1 106 ? -25.940 -4.971 24.668 1.00 93.19 106 ASP A CA 1
ATOM 824 C C . ASP A 1 106 ? -25.387 -3.583 24.318 1.00 93.19 106 ASP A C 1
ATOM 826 O O . ASP A 1 106 ? -24.965 -2.822 25.194 1.00 93.19 106 ASP A O 1
ATOM 830 N N . GLY A 1 107 ? -25.370 -3.251 23.026 1.00 94.56 107 GLY A N 1
ATOM 831 C CA . GLY A 1 107 ? -24.909 -1.956 22.520 1.00 94.56 107 GLY A CA 1
ATOM 832 C C . GLY A 1 107 ? -23.386 -1.755 22.484 1.00 94.56 107 GLY A C 1
ATOM 833 O O . GLY A 1 107 ? -22.933 -0.691 22.054 1.00 94.56 107 GLY A O 1
ATOM 834 N N . GLN A 1 108 ? -22.577 -2.732 22.924 1.00 95.00 108 GLN A N 1
ATOM 835 C CA . GLN A 1 108 ? -21.111 -2.620 22.927 1.00 95.00 108 GLN A CA 1
ATOM 836 C C . GLN A 1 108 ? -20.556 -2.334 21.532 1.00 95.00 108 GLN A C 1
ATOM 838 O O . GLN A 1 108 ? -19.737 -1.430 21.364 1.00 95.00 108 GLN A O 1
ATOM 843 N N . PHE A 1 109 ? -20.988 -3.097 20.529 1.00 96.44 109 PHE A N 1
ATOM 844 C CA . PHE A 1 109 ? -20.425 -3.000 19.186 1.00 96.44 109 PHE A CA 1
ATOM 845 C C . PHE A 1 109 ? -20.824 -1.698 18.493 1.00 96.44 109 PHE A C 1
ATOM 847 O O . PHE A 1 109 ? -19.993 -1.081 17.832 1.00 96.44 109 PHE A O 1
ATOM 854 N N . GLU A 1 110 ? -22.053 -1.225 18.689 1.00 97.31 110 GLU A N 1
ATOM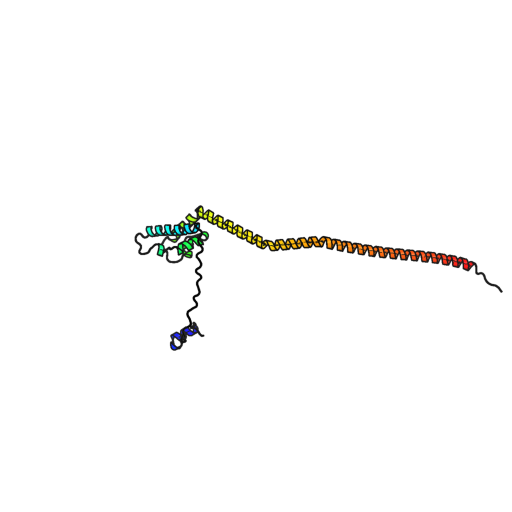 855 C CA . GLU A 1 110 ? -22.517 0.066 18.184 1.00 97.31 110 GLU A CA 1
ATOM 856 C C . GLU A 1 110 ? -21.718 1.219 18.797 1.00 97.31 110 GLU A C 1
ATOM 858 O O . GLU A 1 110 ? -21.305 2.139 18.088 1.00 97.31 110 GLU A O 1
ATOM 863 N N . MET A 1 111 ? -21.457 1.161 20.105 1.00 96.88 111 MET A N 1
ATOM 864 C CA . MET A 1 111 ? -20.655 2.163 20.805 1.00 96.88 111 MET A CA 1
ATOM 865 C C . MET A 1 111 ? -19.207 2.180 20.295 1.00 96.88 111 MET A C 1
ATOM 867 O O . MET A 1 111 ? -18.694 3.247 19.940 1.00 96.88 111 MET A O 1
ATOM 871 N N . LEU A 1 112 ? -18.566 1.011 20.184 1.00 97.69 112 LEU A N 1
ATOM 872 C CA . LEU A 1 112 ? -17.197 0.897 19.671 1.00 97.69 112 LEU A CA 1
ATOM 873 C C . LEU A 1 112 ? -17.108 1.356 18.209 1.00 97.69 112 LEU A C 1
ATOM 875 O O . LEU A 1 112 ? -16.187 2.084 17.839 1.00 97.69 112 LEU A O 1
ATOM 879 N N . HIS A 1 113 ? -18.100 1.013 17.390 1.00 98.06 113 HIS A N 1
ATOM 880 C CA . HIS A 1 113 ? -18.172 1.445 15.998 1.00 98.06 113 HIS A CA 1
ATOM 881 C C . HIS A 1 113 ? -18.303 2.963 15.874 1.00 98.06 113 HIS A C 1
ATOM 883 O O . HIS A 1 113 ? -17.608 3.583 15.072 1.00 98.06 113 HIS A O 1
ATOM 889 N N . ASN A 1 114 ? -19.120 3.594 16.718 1.00 97.56 114 ASN A N 1
ATOM 890 C CA . ASN A 1 114 ? -19.217 5.051 16.753 1.00 97.56 114 ASN A CA 1
ATOM 891 C C . ASN A 1 114 ? -17.889 5.703 17.165 1.00 97.56 114 ASN A C 1
ATOM 893 O O . ASN A 1 114 ? -17.524 6.741 16.612 1.00 97.56 114 ASN A O 1
ATOM 897 N N . CYS A 1 115 ? -17.132 5.090 18.082 1.00 97.00 115 CYS A N 1
ATOM 898 C CA . CYS A 1 115 ? -15.783 5.550 18.417 1.00 97.00 115 CYS A CA 1
ATOM 899 C C . CYS A 1 115 ? -14.854 5.494 17.198 1.00 97.00 115 CYS A C 1
ATOM 901 O O . CYS A 1 115 ? -14.178 6.481 16.906 1.00 97.00 115 CYS A O 1
ATOM 903 N N . VAL A 1 116 ? -14.874 4.386 16.450 1.00 97.56 116 VAL A N 1
ATOM 904 C CA . VAL A 1 116 ? -14.100 4.223 15.210 1.00 97.56 116 VAL A CA 1
ATOM 905 C C . VAL A 1 116 ? -14.483 5.281 14.174 1.00 97.56 116 VAL A C 1
ATOM 907 O O . VAL A 1 116 ? -13.605 5.960 13.647 1.00 97.56 116 VAL A O 1
ATOM 910 N N . LEU A 1 117 ? -15.777 5.492 13.914 1.00 97.19 117 LEU A N 1
ATOM 911 C CA . LEU A 1 117 ? -16.241 6.502 12.956 1.00 97.19 117 LEU A CA 1
ATOM 912 C C . LEU A 1 117 ? -15.791 7.916 13.339 1.00 97.19 117 LEU A C 1
ATOM 914 O O . LEU A 1 117 ? -15.297 8.664 12.492 1.00 97.19 117 LEU A O 1
ATOM 918 N N . ASN A 1 118 ? -15.926 8.276 14.617 1.00 96.44 118 ASN A N 1
ATOM 919 C CA . ASN A 1 118 ? -15.507 9.583 15.118 1.00 96.44 118 ASN A CA 1
ATOM 920 C C . ASN A 1 118 ? -13.994 9.774 14.997 1.00 96.44 118 ASN A C 1
ATOM 922 O O . ASN A 1 118 ? -13.537 10.838 14.578 1.00 96.44 118 ASN A O 1
ATOM 926 N N . PHE A 1 119 ? -13.217 8.736 15.305 1.00 96.50 119 PHE A N 1
ATOM 927 C CA . PHE A 1 119 ? -11.769 8.767 15.159 1.00 96.50 119 PHE A CA 1
ATOM 928 C C . PHE A 1 119 ? -11.352 8.916 13.689 1.00 96.50 119 PHE A C 1
ATOM 930 O O . PHE A 1 119 ? -10.545 9.786 13.362 1.00 96.50 119 PHE A O 1
ATOM 937 N N . ARG A 1 120 ? -11.982 8.157 12.779 1.00 95.75 120 ARG A N 1
ATOM 938 C CA . ARG A 1 120 ? -11.757 8.253 11.324 1.00 95.75 120 ARG A CA 1
ATOM 939 C C . ARG A 1 120 ? -12.103 9.634 10.764 1.00 95.75 120 ARG A C 1
ATOM 941 O O . ARG A 1 120 ? -11.474 10.113 9.818 1.00 95.75 120 ARG A O 1
ATOM 948 N N . ALA A 1 121 ? -13.104 10.295 11.341 1.00 95.19 121 ALA A N 1
ATOM 949 C CA . ALA A 1 121 ? -13.472 11.656 10.974 1.00 95.19 121 ALA A CA 1
ATOM 950 C C . ALA A 1 121 ? -12.439 12.706 11.435 1.00 95.19 121 ALA A C 1
ATOM 952 O O . ALA A 1 121 ? -12.405 13.800 10.852 1.00 95.19 121 ALA A O 1
ATOM 953 N N . GLY A 1 122 ? -11.596 12.373 12.418 1.00 95.19 122 GLY A N 1
ATOM 954 C CA . GLY A 1 122 ? -10.540 13.218 12.971 1.00 95.19 122 GLY A CA 1
ATOM 955 C C . GLY A 1 122 ? -9.454 13.597 11.961 1.00 95.19 122 GLY A C 1
ATOM 956 O O . GLY A 1 122 ? -9.183 12.888 10.989 1.00 95.19 122 GLY A O 1
ATOM 957 N N . THR A 1 123 ? -8.828 14.754 12.179 1.00 93.81 123 THR A N 1
ATOM 958 C CA . THR A 1 123 ? -7.815 15.301 11.259 1.00 93.81 123 THR A CA 1
ATOM 959 C C . THR A 1 123 ? -6.516 14.504 11.335 1.00 93.81 123 THR A C 1
ATOM 961 O O . THR A 1 123 ? -5.876 14.248 10.317 1.00 93.81 123 THR A O 1
ATOM 964 N N . GLU A 1 124 ? -6.150 14.076 12.537 1.00 92.00 124 GLU A N 1
ATOM 965 C CA . GLU A 1 124 ? -4.941 13.325 12.857 1.00 92.00 124 GLU A CA 1
ATOM 966 C C . GLU A 1 124 ? -4.913 12.002 12.092 1.00 92.00 124 GLU A C 1
ATOM 968 O O . GLU A 1 124 ? -3.965 11.728 11.354 1.00 92.00 124 GLU A O 1
ATOM 973 N N . TYR A 1 125 ? -6.000 11.233 12.170 1.00 94.62 125 TYR A N 1
ATOM 974 C CA . TYR A 1 125 ? -6.121 9.979 11.438 1.00 94.62 125 TYR A CA 1
ATOM 975 C C . TYR A 1 125 ? -6.173 10.186 9.919 1.00 94.62 125 TYR A C 1
ATOM 977 O O . TYR A 1 125 ? -5.503 9.469 9.181 1.00 94.62 125 TYR A O 1
ATOM 985 N N . LYS A 1 126 ? -6.887 11.205 9.420 1.00 94.44 126 LYS A N 1
ATOM 986 C CA . LYS A 1 126 ? -6.878 11.531 7.980 1.00 94.44 126 LYS A CA 1
ATOM 987 C C . LYS A 1 126 ? -5.472 11.849 7.463 1.00 94.44 126 LYS A C 1
ATOM 989 O O . LYS A 1 126 ? -5.128 11.462 6.345 1.00 94.44 126 LYS A O 1
ATOM 994 N N . ASN A 1 127 ? -4.660 12.547 8.255 1.00 93.81 127 ASN A N 1
ATOM 995 C CA . ASN A 1 127 ? -3.271 12.852 7.911 1.00 93.81 127 ASN A CA 1
ATOM 996 C C . ASN A 1 127 ? -2.393 11.596 7.933 1.00 93.81 127 ASN A C 1
ATOM 998 O O . ASN A 1 127 ? -1.628 11.375 6.990 1.00 93.81 127 ASN A O 1
ATOM 1002 N N . TYR A 1 128 ? -2.539 10.760 8.963 1.00 92.81 128 TYR A N 1
ATOM 1003 C CA . TYR A 1 128 ? -1.890 9.451 9.048 1.00 92.81 128 TYR A CA 1
ATOM 1004 C C . TYR A 1 128 ? -2.212 8.588 7.820 1.00 92.81 128 TYR A C 1
ATOM 1006 O O . TYR A 1 128 ? -1.305 8.189 7.088 1.00 92.81 128 TYR A O 1
ATOM 1014 N N . PHE A 1 129 ? -3.498 8.399 7.522 1.00 93.00 129 PHE A N 1
ATOM 1015 C CA . PHE A 1 129 ? -3.975 7.588 6.404 1.00 93.00 129 PHE A CA 1
ATOM 1016 C C . PHE A 1 129 ? -3.444 8.095 5.056 1.00 93.00 129 PHE A C 1
ATOM 1018 O O . PHE A 1 129 ? -2.954 7.322 4.232 1.00 93.00 129 PHE A O 1
ATOM 1025 N N . ASN A 1 130 ? -3.465 9.413 4.832 1.00 92.75 130 ASN A N 1
ATOM 1026 C CA . ASN A 1 130 ? -2.908 10.001 3.614 1.00 92.75 130 ASN A CA 1
ATOM 1027 C C . ASN A 1 130 ? -1.397 9.793 3.494 1.00 92.75 130 ASN A C 1
ATOM 1029 O O . ASN A 1 130 ? -0.918 9.509 2.397 1.00 92.75 130 ASN A O 1
ATOM 1033 N N . THR A 1 131 ? -0.656 9.921 4.594 1.00 90.62 131 THR A N 1
ATOM 1034 C CA . THR A 1 131 ? 0.797 9.706 4.607 1.00 90.62 131 THR A CA 1
ATOM 1035 C C . THR A 1 131 ? 1.124 8.258 4.257 1.00 90.62 131 THR A C 1
ATOM 1037 O O . THR A 1 131 ? 1.959 8.013 3.386 1.00 90.62 131 THR A O 1
ATOM 1040 N N . GLN A 1 132 ? 0.404 7.303 4.853 1.00 89.62 132 GLN A N 1
ATOM 1041 C CA . GLN A 1 132 ? 0.561 5.882 4.539 1.00 89.62 132 GLN A CA 1
ATOM 1042 C C . GLN A 1 132 ? 0.232 5.574 3.078 1.00 89.62 132 GLN A C 1
ATOM 1044 O O . GLN A 1 132 ? 0.988 4.870 2.408 1.00 89.62 132 GLN A O 1
ATOM 1049 N N . ARG A 1 133 ? -0.853 6.151 2.548 1.00 91.94 133 ARG A N 1
ATOM 1050 C CA . ARG A 1 133 ? -1.234 5.987 1.141 1.00 91.94 133 ARG A CA 1
ATOM 1051 C C . ARG A 1 133 ? -0.159 6.517 0.192 1.00 91.94 133 ARG A C 1
ATOM 1053 O O . ARG A 1 133 ? 0.219 5.814 -0.741 1.00 91.94 133 ARG A O 1
ATOM 1060 N N . VAL A 1 134 ? 0.344 7.731 0.424 1.00 92.31 134 VAL A N 1
ATOM 1061 C CA . VAL A 1 134 ? 1.397 8.334 -0.413 1.00 92.31 134 VAL A CA 1
ATOM 1062 C C . VAL A 1 134 ? 2.664 7.485 -0.375 1.00 92.31 134 VAL A C 1
ATOM 1064 O O . VAL A 1 134 ? 3.206 7.152 -1.425 1.00 92.31 134 VAL A O 1
ATOM 1067 N N . HIS A 1 135 ? 3.087 7.062 0.814 1.00 91.44 135 HIS A N 1
ATOM 1068 C CA . HIS A 1 135 ? 4.254 6.201 0.970 1.00 91.44 135 HIS A CA 1
ATOM 1069 C C . HIS A 1 135 ? 4.077 4.852 0.250 1.00 91.44 135 HIS A C 1
ATOM 1071 O O . HIS A 1 135 ? 4.989 4.371 -0.423 1.00 91.44 135 HIS A O 1
ATOM 1077 N N . HIS A 1 136 ? 2.887 4.250 0.323 1.00 91.44 136 HIS A N 1
ATOM 1078 C CA . HIS A 1 136 ? 2.584 3.025 -0.414 1.00 91.44 136 HIS A CA 1
ATOM 1079 C C . HIS A 1 136 ? 2.647 3.231 -1.936 1.00 91.44 136 HIS A C 1
ATOM 1081 O O . HIS A 1 136 ? 3.262 2.432 -2.642 1.00 91.44 136 HIS A O 1
ATOM 1087 N N . GLU A 1 137 ? 2.070 4.319 -2.451 1.00 92.94 137 GLU A N 1
ATOM 1088 C CA . GLU A 1 137 ? 2.141 4.666 -3.876 1.00 92.94 137 GLU A CA 1
ATOM 1089 C C . GLU A 1 137 ? 3.585 4.874 -4.353 1.00 92.94 137 GLU A C 1
ATOM 1091 O O . GLU A 1 137 ? 3.930 4.483 -5.470 1.00 92.94 137 GLU A O 1
ATOM 1096 N N . GLU A 1 138 ? 4.442 5.469 -3.524 1.00 93.44 138 GLU A N 1
ATOM 1097 C CA . GLU A 1 138 ? 5.869 5.632 -3.813 1.00 93.44 138 GLU A CA 1
ATOM 1098 C C . GLU A 1 138 ? 6.594 4.285 -3.885 1.00 93.44 138 GLU A C 1
ATOM 1100 O O . GLU A 1 138 ? 7.350 4.054 -4.831 1.00 93.44 138 GLU A O 1
ATOM 1105 N N . ILE A 1 139 ? 6.312 3.368 -2.954 1.00 93.25 139 ILE A N 1
ATOM 1106 C CA . ILE A 1 139 ? 6.858 2.003 -2.984 1.00 93.25 139 ILE A CA 1
ATOM 1107 C C . ILE A 1 139 ? 6.447 1.282 -4.271 1.00 93.25 139 ILE A C 1
ATOM 1109 O O . ILE A 1 139 ? 7.293 0.667 -4.923 1.00 93.25 139 ILE A O 1
ATOM 1113 N N . VAL A 1 140 ? 5.170 1.361 -4.657 1.00 92.81 140 VAL A N 1
ATOM 1114 C CA . VAL A 1 140 ? 4.664 0.712 -5.878 1.00 92.81 140 VAL A CA 1
ATOM 1115 C C . VAL A 1 140 ? 5.344 1.287 -7.120 1.00 92.81 140 VAL A C 1
ATOM 1117 O O . VAL A 1 140 ? 5.866 0.526 -7.936 1.00 92.81 140 VAL A O 1
ATOM 1120 N N . LYS A 1 141 ? 5.427 2.619 -7.238 1.00 92.69 141 LYS A N 1
ATOM 1121 C CA . LYS A 1 141 ? 6.115 3.287 -8.358 1.00 92.69 141 LYS A CA 1
ATOM 1122 C C . LYS A 1 141 ? 7.585 2.892 -8.447 1.00 92.69 141 LYS A C 1
ATOM 1124 O O . LYS A 1 141 ? 8.102 2.659 -9.541 1.00 92.69 141 LYS A O 1
ATOM 1129 N N . GLU A 1 142 ? 8.271 2.812 -7.312 1.00 92.38 142 GLU A N 1
ATOM 1130 C CA . GLU A 1 142 ? 9.679 2.431 -7.279 1.00 92.38 142 GLU A CA 1
ATOM 1131 C C . GLU A 1 142 ? 9.877 0.956 -7.656 1.00 92.38 142 GLU A C 1
ATOM 1133 O O . GLU A 1 142 ? 10.781 0.628 -8.429 1.00 92.38 142 GLU A O 1
ATOM 1138 N N . ALA A 1 143 ? 8.992 0.066 -7.200 1.00 91.81 143 ALA A N 1
ATOM 1139 C CA . ALA A 1 143 ? 9.000 -1.336 -7.603 1.00 91.81 143 ALA A CA 1
ATOM 1140 C C . ALA A 1 143 ? 8.793 -1.490 -9.120 1.00 91.81 143 ALA A C 1
ATOM 1142 O O . ALA A 1 143 ? 9.561 -2.195 -9.782 1.00 91.81 143 ALA A O 1
ATOM 1143 N N . GLU A 1 144 ? 7.816 -0.787 -9.698 1.00 90.38 144 GLU A N 1
ATOM 1144 C CA . GLU A 1 144 ? 7.578 -0.764 -11.147 1.00 90.38 144 GLU A CA 1
ATOM 1145 C C . GLU A 1 144 ? 8.797 -0.251 -11.918 1.00 90.38 144 GLU A C 1
ATOM 1147 O O . GLU A 1 144 ? 9.205 -0.847 -12.922 1.00 90.38 144 GLU A O 1
ATOM 1152 N N . ARG A 1 145 ? 9.435 0.817 -11.423 1.00 90.88 145 ARG A N 1
ATOM 1153 C CA . ARG A 1 145 ? 10.661 1.361 -12.010 1.00 90.88 145 ARG A CA 1
ATOM 1154 C C . ARG A 1 145 ? 11.764 0.308 -12.041 1.00 90.88 145 ARG A C 1
ATOM 1156 O O . ARG A 1 145 ? 12.361 0.097 -13.096 1.00 90.88 145 ARG A O 1
ATOM 1163 N N . ILE A 1 146 ? 12.016 -0.371 -10.921 1.00 90.00 146 ILE A N 1
ATOM 1164 C CA . ILE A 1 146 ? 13.034 -1.426 -10.815 1.00 90.00 146 ILE A CA 1
ATOM 1165 C C . ILE A 1 146 ? 12.731 -2.575 -11.784 1.00 90.00 146 ILE A C 1
ATOM 1167 O O . ILE A 1 146 ? 13.626 -3.020 -12.508 1.00 90.00 146 ILE A O 1
ATOM 1171 N N . HIS A 1 147 ? 11.471 -3.008 -11.869 1.00 86.06 147 HIS A N 1
ATOM 1172 C CA . HIS A 1 147 ? 11.039 -4.030 -12.824 1.00 86.06 147 HIS A CA 1
ATOM 1173 C C . HIS A 1 147 ? 11.186 -3.596 -14.292 1.00 86.06 147 HIS A C 1
ATOM 1175 O O . HIS A 1 147 ? 11.422 -4.444 -15.154 1.00 86.06 147 HIS A O 1
ATOM 1181 N N . GLY A 1 148 ? 11.101 -2.297 -14.593 1.00 85.38 148 GLY A N 1
ATOM 1182 C CA . GLY A 1 148 ? 11.281 -1.744 -15.939 1.00 85.38 148 GLY A CA 1
ATOM 1183 C C . GLY A 1 148 ? 12.740 -1.629 -16.407 1.00 85.38 148 GLY A C 1
ATOM 1184 O O . GLY A 1 148 ? 12.997 -1.606 -17.616 1.00 85.38 148 GLY A O 1
ATOM 1185 N N . ILE A 1 149 ? 13.714 -1.597 -15.487 1.00 85.12 149 ILE A N 1
ATOM 1186 C CA . ILE A 1 149 ? 15.147 -1.434 -15.810 1.00 85.12 149 ILE A CA 1
ATOM 1187 C C . ILE A 1 149 ? 15.668 -2.519 -16.778 1.00 85.12 149 ILE A C 1
ATOM 1189 O O . ILE A 1 149 ? 16.316 -2.163 -17.769 1.00 85.12 149 ILE A O 1
ATOM 1193 N N . PRO A 1 150 ? 15.402 -3.827 -16.571 1.00 83.81 150 PRO A N 1
ATOM 1194 C CA . PRO A 1 150 ? 15.858 -4.872 -17.487 1.00 83.81 150 PRO A CA 1
ATOM 1195 C C . PRO A 1 150 ? 15.335 -4.697 -18.917 1.00 83.81 150 PRO A C 1
ATOM 1197 O O . PRO A 1 150 ? 16.082 -4.901 -19.875 1.00 83.81 150 PRO A O 1
ATOM 1200 N N . GLU A 1 151 ? 14.074 -4.293 -19.080 1.00 83.69 151 GLU A N 1
ATOM 1201 C CA . GLU A 1 151 ? 13.468 -4.080 -20.399 1.00 83.69 151 GLU A CA 1
ATOM 1202 C C . GLU A 1 151 ? 14.042 -2.847 -21.101 1.00 83.69 151 GLU A C 1
ATOM 1204 O O . GLU A 1 151 ? 14.360 -2.901 -22.294 1.00 83.69 151 GLU A O 1
ATOM 1209 N N . ALA A 1 152 ? 14.268 -1.758 -20.364 1.00 82.81 152 ALA A N 1
ATOM 1210 C CA . ALA A 1 152 ? 14.958 -0.584 -20.892 1.00 82.81 152 ALA A CA 1
ATOM 1211 C C . ALA A 1 152 ? 16.383 -0.932 -21.361 1.00 82.81 152 ALA A C 1
ATOM 1213 O O . ALA A 1 152 ? 16.779 -0.565 -22.471 1.00 82.81 152 ALA A O 1
ATOM 1214 N N . MET A 1 153 ? 17.129 -1.723 -20.578 1.00 83.31 153 MET A N 1
ATOM 1215 C CA . MET A 1 153 ? 18.467 -2.189 -20.960 1.00 83.31 153 MET A CA 1
ATOM 1216 C C . MET A 1 153 ? 18.452 -3.090 -22.201 1.00 83.31 153 MET A C 1
ATOM 1218 O O . MET A 1 153 ? 19.303 -2.937 -23.082 1.00 83.31 153 MET A O 1
ATOM 1222 N N . LYS A 1 154 ? 17.486 -4.011 -22.316 1.00 86.81 154 LYS A N 1
ATOM 1223 C CA . LYS A 1 154 ? 17.327 -4.850 -23.517 1.00 86.81 154 LYS A CA 1
ATOM 1224 C C . LYS A 1 154 ? 17.085 -4.000 -24.762 1.00 86.81 154 LYS A C 1
ATOM 1226 O O . LYS A 1 154 ? 17.744 -4.224 -25.779 1.00 86.81 154 LYS A O 1
ATOM 1231 N N . LYS A 1 155 ? 16.186 -3.012 -24.679 1.00 89.00 155 LYS A N 1
ATOM 1232 C CA . LYS A 1 155 ? 15.889 -2.091 -25.787 1.00 89.00 155 LYS A CA 1
ATOM 1233 C C . LYS A 1 155 ? 17.116 -1.274 -26.186 1.00 89.00 155 LYS A C 1
ATOM 1235 O O . LYS A 1 155 ? 17.447 -1.236 -27.368 1.00 89.00 1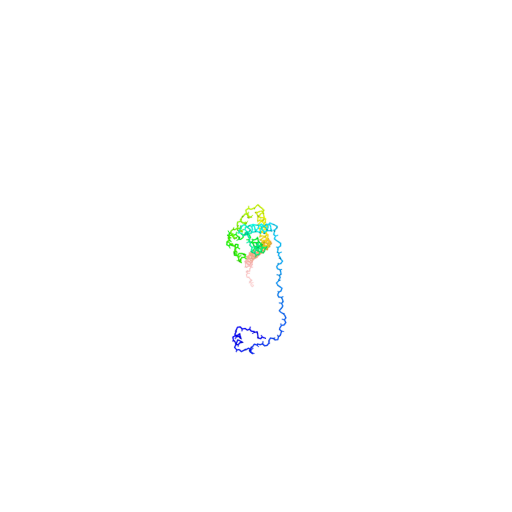55 LYS A O 1
ATOM 1240 N N . ALA A 1 156 ? 17.839 -0.709 -25.219 1.00 89.44 156 ALA A N 1
ATOM 1241 C CA . ALA A 1 156 ? 19.065 0.046 -25.480 1.00 89.44 156 ALA A CA 1
ATOM 1242 C C . ALA A 1 156 ? 20.136 -0.816 -26.174 1.00 89.44 156 ALA A C 1
ATOM 1244 O O . ALA A 1 156 ? 20.729 -0.403 -27.169 1.00 89.44 156 ALA A O 1
ATOM 1245 N N . LYS A 1 157 ? 20.334 -2.059 -25.713 1.00 89.88 157 LYS A N 1
ATOM 1246 C CA . LYS A 1 157 ? 21.277 -3.000 -26.335 1.00 89.88 157 LYS A CA 1
ATOM 1247 C C . LYS A 1 157 ? 20.862 -3.394 -27.755 1.00 89.88 157 LYS A C 1
ATOM 1249 O O . LYS A 1 157 ? 21.721 -3.544 -28.624 1.00 89.88 157 LYS A O 1
ATOM 1254 N N . ALA A 1 158 ? 19.565 -3.581 -27.998 1.00 88.25 158 ALA A N 1
ATOM 1255 C CA . ALA A 1 158 ? 19.044 -3.877 -29.329 1.00 88.25 158 ALA A CA 1
ATOM 1256 C C . ALA A 1 158 ? 19.260 -2.701 -30.294 1.00 88.25 158 ALA A C 1
ATOM 1258 O O . ALA A 1 158 ? 19.716 -2.925 -31.415 1.00 88.25 158 ALA A O 1
ATOM 1259 N N . LEU A 1 159 ? 19.011 -1.470 -29.835 1.00 89.00 159 LEU A N 1
ATOM 1260 C CA . LEU A 1 159 ? 19.233 -0.249 -30.609 1.00 89.00 159 LEU A CA 1
ATOM 1261 C C . LEU A 1 159 ? 20.712 -0.090 -30.984 1.00 89.00 159 LEU A C 1
ATOM 1263 O O . LEU A 1 159 ? 21.035 -0.013 -32.166 1.00 89.00 159 LEU A O 1
ATOM 1267 N N . ALA A 1 160 ? 21.616 -0.180 -30.004 1.00 89.31 160 ALA A N 1
ATOM 1268 C CA . ALA A 1 160 ? 23.058 -0.085 -30.240 1.00 89.31 160 ALA A CA 1
ATOM 1269 C C . ALA A 1 160 ? 23.561 -1.154 -31.232 1.00 89.31 160 ALA A C 1
ATOM 1271 O O . ALA A 1 160 ? 24.437 -0.905 -32.061 1.00 89.31 160 ALA A O 1
ATOM 1272 N N . ARG A 1 161 ? 22.985 -2.365 -31.193 1.00 86.38 161 ARG A N 1
ATOM 1273 C CA . ARG A 1 161 ? 23.315 -3.430 -32.152 1.00 86.38 161 ARG A CA 1
ATOM 1274 C C . ARG A 1 161 ? 22.802 -3.130 -33.562 1.00 86.38 161 ARG A C 1
ATOM 1276 O O . ARG A 1 161 ? 23.465 -3.515 -34.524 1.00 86.38 161 ARG A O 1
ATOM 1283 N N . ALA A 1 162 ? 21.632 -2.509 -33.692 1.00 85.81 162 ALA A N 1
ATOM 1284 C CA . ALA A 1 162 ? 21.081 -2.107 -34.982 1.00 85.81 162 ALA A CA 1
ATOM 1285 C C . ALA A 1 162 ? 21.916 -0.983 -35.614 1.00 85.81 162 ALA A C 1
ATOM 1287 O O . ALA A 1 162 ? 22.276 -1.084 -36.786 1.00 85.81 162 ALA A O 1
ATOM 1288 N N . GLU A 1 163 ? 22.314 0.014 -34.820 1.00 84.69 163 GLU A N 1
ATOM 1289 C CA . GLU A 1 163 ? 23.181 1.113 -35.265 1.00 84.69 163 GLU A CA 1
ATOM 1290 C C . GLU A 1 163 ? 24.537 0.616 -35.774 1.00 84.69 163 GLU A C 1
ATOM 1292 O O . GLU A 1 163 ? 25.004 1.064 -36.817 1.00 84.69 163 GLU A O 1
ATOM 1297 N N . LEU A 1 164 ? 25.147 -0.371 -35.106 1.00 82.69 164 LEU A N 1
ATOM 1298 C CA . LEU A 1 164 ? 26.423 -0.938 -35.553 1.00 82.69 164 LEU A CA 1
ATOM 1299 C C . LEU A 1 164 ? 26.292 -1.781 -36.837 1.00 82.69 164 LEU A C 1
ATOM 1301 O O . LEU A 1 164 ? 27.249 -1.904 -37.602 1.00 82.69 164 LEU A O 1
ATOM 1305 N N . ARG A 1 165 ? 25.125 -2.394 -37.079 1.00 81.94 165 ARG A N 1
ATOM 1306 C CA . ARG A 1 165 ? 24.894 -3.251 -38.255 1.00 81.94 165 ARG A CA 1
ATOM 1307 C C . ARG A 1 165 ? 24.688 -2.462 -39.542 1.00 81.94 165 ARG A C 1
ATOM 1309 O O . ARG A 1 165 ? 25.182 -2.906 -40.573 1.00 81.94 165 ARG A O 1
ATOM 1316 N N . GLY A 1 166 ? 24.044 -1.296 -39.481 1.00 79.81 166 GLY A N 1
ATOM 1317 C CA . GLY A 1 166 ? 23.772 -0.466 -40.662 1.00 79.81 166 GLY A CA 1
ATOM 1318 C C . GLY A 1 166 ? 25.014 -0.199 -41.530 1.00 79.81 166 GLY A C 1
ATOM 1319 O O . GLY A 1 166 ? 25.025 -0.598 -42.696 1.00 79.81 166 GLY A O 1
ATOM 1320 N N . PRO A 1 167 ? 26.101 0.368 -40.971 1.00 83.12 167 PRO A N 1
ATOM 1321 C CA . PRO A 1 167 ? 27.327 0.650 -41.722 1.00 83.12 167 PRO A CA 1
ATOM 1322 C C . PRO A 1 167 ? 28.017 -0.606 -42.272 1.00 83.12 167 PRO A C 1
ATOM 1324 O O . PRO A 1 167 ? 28.629 -0.570 -43.340 1.00 83.12 167 PRO A O 1
ATOM 1327 N N . ILE A 1 168 ? 27.925 -1.734 -41.556 1.00 81.94 168 ILE A N 1
ATOM 1328 C CA . ILE A 1 168 ? 28.507 -3.011 -41.991 1.00 81.94 168 ILE A CA 1
ATOM 1329 C C . ILE A 1 168 ? 27.735 -3.554 -43.195 1.00 81.94 168 ILE A C 1
ATOM 1331 O O . ILE A 1 168 ? 28.348 -3.934 -44.194 1.00 81.94 168 ILE A O 1
ATOM 1335 N N . ASP A 1 169 ? 26.405 -3.563 -43.124 1.00 84.38 169 ASP A N 1
ATOM 1336 C CA . ASP A 1 169 ? 25.545 -4.052 -44.202 1.00 84.38 169 ASP A CA 1
ATOM 1337 C C . ASP A 1 169 ? 25.678 -3.171 -45.453 1.00 84.38 169 ASP A C 1
ATOM 1339 O O . ASP A 1 169 ? 25.778 -3.678 -46.576 1.00 84.38 169 ASP A O 1
ATOM 1343 N N . GLU A 1 170 ? 25.788 -1.854 -45.273 1.00 84.94 170 GLU A N 1
ATOM 1344 C CA . GLU A 1 170 ? 26.044 -0.911 -46.360 1.00 84.94 170 GLU A CA 1
ATOM 1345 C C . GLU A 1 170 ? 27.416 -1.144 -47.015 1.00 84.94 170 GLU A C 1
ATOM 1347 O O . GLU A 1 170 ? 27.505 -1.282 -48.240 1.00 84.94 170 GLU A O 1
ATOM 1352 N N . ALA A 1 171 ? 28.477 -1.303 -46.217 1.00 87.06 171 ALA A N 1
ATOM 1353 C CA . ALA A 1 171 ? 29.816 -1.605 -46.721 1.00 87.06 171 ALA A CA 1
ATOM 1354 C C . ALA A 1 171 ? 29.879 -2.955 -47.460 1.00 87.06 171 ALA A C 1
ATOM 1356 O O . ALA A 1 171 ? 30.557 -3.081 -48.486 1.00 87.06 171 ALA A O 1
ATOM 1357 N N . VAL A 1 172 ? 29.160 -3.975 -46.979 1.00 89.19 172 VAL A N 1
ATOM 1358 C CA . VAL A 1 172 ? 29.049 -5.277 -47.655 1.00 89.19 172 VAL A CA 1
ATOM 1359 C C . VAL A 1 172 ? 28.330 -5.133 -48.997 1.00 89.19 172 VAL A C 1
ATOM 1361 O O . VAL A 1 172 ? 28.791 -5.688 -49.999 1.00 89.19 172 VAL A O 1
ATOM 1364 N N . ASN A 1 173 ? 27.242 -4.366 -49.049 1.00 89.69 173 ASN A N 1
ATOM 1365 C CA . ASN A 1 173 ? 26.488 -4.136 -50.281 1.00 89.69 173 ASN A CA 1
ATOM 1366 C C . ASN A 1 173 ? 27.280 -3.315 -51.307 1.00 89.69 173 ASN A C 1
ATOM 1368 O O . ASN A 1 173 ? 27.230 -3.616 -52.500 1.00 89.69 173 ASN A O 1
ATOM 1372 N N . LEU A 1 174 ? 28.059 -2.327 -50.864 1.00 89.94 174 LEU A N 1
ATOM 1373 C CA . LEU A 1 174 ? 28.992 -1.590 -51.722 1.00 89.94 174 LEU A CA 1
ATOM 1374 C C . LEU A 1 174 ? 30.068 -2.516 -52.302 1.00 89.94 174 LEU A C 1
ATOM 1376 O O . LEU A 1 174 ? 30.298 -2.521 -53.509 1.00 89.94 174 LEU A O 1
ATOM 1380 N N . ARG A 1 175 ? 30.673 -3.380 -51.474 1.00 90.94 175 ARG A N 1
ATOM 1381 C CA . ARG A 1 175 ? 31.670 -4.362 -51.940 1.00 90.94 175 ARG A CA 1
ATOM 1382 C C . ARG A 1 175 ? 31.099 -5.364 -52.941 1.00 90.94 175 ARG A C 1
ATOM 1384 O O . ARG A 1 175 ? 31.812 -5.770 -53.856 1.00 90.94 175 ARG A O 1
ATOM 1391 N N . LYS A 1 176 ? 29.843 -5.791 -52.773 1.00 91.88 176 LYS A N 1
ATOM 1392 C CA . LYS A 1 176 ? 29.167 -6.677 -53.735 1.00 91.88 176 LYS A CA 1
ATOM 1393 C C . LYS A 1 176 ? 28.987 -5.992 -55.090 1.00 91.88 176 LYS A C 1
ATOM 1395 O O . LYS A 1 176 ? 29.385 -6.579 -56.091 1.00 91.88 176 LYS A O 1
ATOM 1400 N N . ARG A 1 177 ? 28.488 -4.751 -55.101 1.00 92.19 177 ARG A N 1
ATOM 1401 C CA . ARG A 1 177 ? 28.318 -3.949 -56.325 1.00 92.19 177 ARG A CA 1
ATOM 1402 C C . ARG A 1 177 ? 29.645 -3.724 -57.053 1.00 92.19 177 ARG A C 1
ATOM 1404 O O . ARG A 1 177 ? 29.758 -4.071 -58.221 1.00 92.19 177 ARG A O 1
ATOM 1411 N N . ALA A 1 178 ? 30.688 -3.314 -56.331 1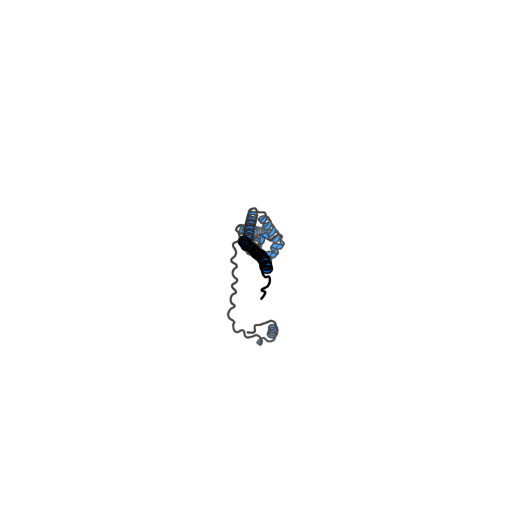.00 92.62 178 ALA A N 1
ATOM 1412 C CA . ALA A 1 178 ? 32.019 -3.119 -56.911 1.00 92.62 178 ALA A CA 1
ATOM 1413 C C . ALA A 1 178 ? 32.598 -4.405 -57.541 1.00 92.62 178 ALA A C 1
ATOM 1415 O O . ALA A 1 178 ? 33.253 -4.364 -58.580 1.00 92.62 178 ALA A O 1
ATOM 1416 N N . ARG A 1 179 ? 32.354 -5.577 -56.935 1.00 90.62 179 ARG A N 1
ATOM 1417 C CA . ARG A 1 179 ? 32.777 -6.868 -57.512 1.00 90.62 179 ARG A CA 1
ATOM 1418 C C . ARG A 1 179 ? 32.014 -7.216 -58.785 1.00 90.62 179 ARG A C 1
ATOM 1420 O O . ARG A 1 179 ? 32.581 -7.856 -59.668 1.00 90.62 179 ARG A O 1
ATOM 1427 N N . GLU A 1 180 ? 30.739 -6.866 -58.858 1.00 90.94 180 GLU A N 1
ATOM 1428 C CA . GLU A 1 180 ? 29.914 -7.108 -60.037 1.00 90.94 180 GLU A CA 1
ATOM 1429 C C . GLU A 1 180 ? 30.341 -6.213 -61.202 1.00 90.94 180 GLU A C 1
ATOM 1431 O O . GLU A 1 180 ? 30.600 -6.728 -62.289 1.00 90.94 180 GLU A O 1
ATOM 1436 N N . GLU A 1 181 ? 30.567 -4.925 -60.942 1.00 91.00 181 GLU A N 1
ATOM 1437 C CA . GLU A 1 181 ? 31.116 -3.974 -61.915 1.00 91.00 181 GLU A CA 1
ATOM 1438 C C . GLU A 1 181 ? 32.467 -4.447 -62.468 1.00 91.00 181 GLU A C 1
ATOM 1440 O O . GLU A 1 181 ? 32.634 -4.552 -63.681 1.00 91.00 181 GLU A O 1
ATOM 1445 N N . GLN A 1 182 ? 33.398 -4.876 -61.604 1.00 90.56 182 GLN A N 1
ATOM 1446 C CA . GLN A 1 182 ? 34.685 -5.432 -62.048 1.00 90.56 182 GLN A CA 1
ATOM 1447 C C . GLN A 1 182 ? 34.530 -6.686 -62.923 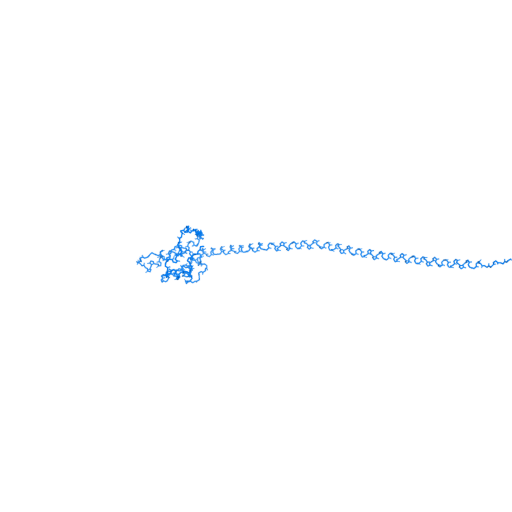1.00 90.56 182 GLN A C 1
ATOM 1449 O O . GLN A 1 182 ? 35.331 -6.928 -63.831 1.00 90.56 182 GLN A O 1
ATOM 1454 N N . ARG A 1 183 ? 33.520 -7.527 -62.658 1.00 92.88 183 ARG A N 1
ATOM 1455 C CA . ARG A 1 183 ? 33.246 -8.714 -63.486 1.00 92.88 183 ARG A CA 1
ATOM 1456 C C . ARG A 1 183 ? 32.691 -8.327 -64.850 1.00 92.88 183 ARG A C 1
ATOM 1458 O O . ARG A 1 183 ? 33.044 -8.992 -65.824 1.00 92.88 183 ARG A O 1
ATOM 1465 N N . ILE A 1 184 ? 31.837 -7.309 -64.912 1.00 92.69 184 ILE A N 1
ATOM 1466 C CA . ILE A 1 184 ? 31.287 -6.780 -66.164 1.00 92.69 184 ILE A CA 1
ATOM 1467 C C . ILE A 1 184 ? 32.418 -6.161 -66.988 1.00 92.69 184 ILE A C 1
ATOM 1469 O O . ILE A 1 184 ? 32.665 -6.612 -68.104 1.00 92.69 184 ILE A O 1
ATOM 1473 N N . GLU A 1 185 ? 33.209 -5.265 -66.399 1.00 92.81 185 GLU A N 1
ATOM 1474 C CA . GLU A 1 185 ? 34.321 -4.597 -67.084 1.00 92.81 185 GLU A CA 1
ATOM 1475 C C . GLU A 1 185 ? 35.354 -5.601 -67.621 1.00 92.81 185 GLU A C 1
ATOM 1477 O O . GLU A 1 185 ? 35.821 -5.503 -68.760 1.00 92.81 185 GLU A O 1
ATOM 1482 N N . LYS A 1 186 ? 35.686 -6.638 -66.838 1.00 92.81 186 LYS A N 1
ATOM 1483 C CA . LYS A 1 186 ? 36.606 -7.694 -67.284 1.00 92.81 186 LYS A CA 1
ATOM 1484 C C . LYS A 1 186 ? 36.051 -8.487 -68.470 1.00 92.81 186 LYS A C 1
ATOM 1486 O O . LYS A 1 186 ? 36.827 -8.873 -69.348 1.00 92.81 186 LYS A O 1
ATOM 1491 N N . LYS A 1 187 ? 34.740 -8.753 -68.501 1.00 93.50 187 LYS A N 1
ATOM 1492 C CA . LYS A 1 187 ? 34.085 -9.424 -69.635 1.00 93.50 187 LYS A CA 1
ATOM 1493 C C . LYS A 1 187 ? 34.110 -8.539 -70.877 1.00 93.50 187 LYS A C 1
ATOM 1495 O O . LYS A 1 187 ? 34.563 -9.010 -71.915 1.00 93.50 187 LYS A O 1
ATOM 1500 N N . GLU A 1 188 ? 33.735 -7.270 -70.749 1.00 93.31 188 GLU A N 1
ATOM 1501 C CA . GLU A 1 188 ? 33.752 -6.307 -71.856 1.00 93.31 188 GLU A CA 1
ATOM 1502 C C . GLU A 1 188 ? 35.159 -6.106 -72.424 1.00 93.31 188 GLU A C 1
ATOM 1504 O O . GLU A 1 188 ? 35.350 -6.037 -73.637 1.00 93.31 188 GLU A O 1
ATOM 1509 N N . LYS A 1 189 ? 36.183 -6.044 -71.564 1.00 93.75 189 LYS A N 1
ATOM 1510 C CA . LYS A 1 189 ? 37.578 -5.946 -72.010 1.00 93.75 189 LYS A CA 1
ATOM 1511 C C . LYS A 1 189 ? 38.012 -7.192 -72.782 1.00 93.75 189 LYS A C 1
ATOM 1513 O O . LYS A 1 189 ? 38.656 -7.069 -73.820 1.00 93.75 189 LYS A O 1
ATOM 1518 N N . MET A 1 190 ? 37.652 -8.380 -72.294 1.00 92.38 190 MET A N 1
ATOM 1519 C CA . MET A 1 190 ? 37.947 -9.637 -72.986 1.00 92.38 190 MET A CA 1
ATOM 1520 C C . MET A 1 190 ? 37.233 -9.715 -74.340 1.00 92.38 190 MET A C 1
ATOM 1522 O O . MET A 1 190 ? 37.803 -10.222 -75.304 1.00 92.38 190 MET A O 1
ATOM 1526 N N . GLU A 1 191 ? 35.996 -9.233 -74.420 1.00 92.31 191 GLU A N 1
ATOM 1527 C CA . GLU A 1 191 ? 35.221 -9.202 -75.657 1.00 92.31 191 GLU A CA 1
ATOM 1528 C C . GLU A 1 191 ? 35.826 -8.235 -76.677 1.00 92.31 191 GLU A C 1
ATOM 1530 O O . GLU A 1 191 ? 36.111 -8.653 -77.798 1.00 92.31 191 GLU A O 1
ATOM 1535 N N . ARG A 1 192 ? 36.169 -7.010 -76.257 1.00 92.38 192 ARG A N 1
ATOM 1536 C CA . ARG A 1 192 ? 36.893 -6.042 -77.098 1.00 92.38 192 ARG A CA 1
ATOM 1537 C C . ARG A 1 192 ? 38.222 -6.592 -77.604 1.00 92.38 192 ARG A C 1
ATOM 1539 O O . ARG A 1 192 ? 38.554 -6.424 -78.773 1.00 92.38 192 ARG A O 1
ATOM 1546 N N . GLU A 1 193 ? 38.985 -7.280 -76.756 1.00 93.06 193 GLU A N 1
ATOM 1547 C CA . GLU A 1 193 ? 40.253 -7.889 -77.171 1.00 93.06 193 GLU A CA 1
ATOM 1548 C C . GLU A 1 193 ? 40.037 -9.023 -78.189 1.00 93.06 193 GLU A C 1
ATOM 1550 O O . GLU A 1 193 ? 40.783 -9.136 -79.165 1.00 93.06 193 GLU A O 1
ATOM 1555 N N . LYS A 1 194 ? 39.005 -9.858 -78.000 1.00 94.06 194 LYS A N 1
ATOM 1556 C CA . LYS A 1 194 ? 38.626 -10.897 -78.972 1.00 94.06 194 LYS A CA 1
ATOM 1557 C C . LYS A 1 194 ? 38.206 -10.280 -80.302 1.00 94.06 194 LYS A C 1
ATOM 1559 O O . LYS A 1 194 ? 38.641 -10.763 -81.343 1.00 94.06 194 LYS A O 1
ATOM 1564 N N . GLU A 1 195 ? 37.396 -9.229 -80.275 1.00 91.62 195 GLU A N 1
ATOM 1565 C CA . GLU A 1 195 ? 36.937 -8.529 -81.473 1.00 91.62 195 GLU A CA 1
ATOM 1566 C C . GLU A 1 195 ? 38.106 -7.897 -82.236 1.00 91.62 195 GLU A C 1
ATOM 1568 O O . GLU A 1 195 ? 38.251 -8.134 -83.434 1.00 91.62 195 GLU A O 1
ATOM 1573 N N . GLN A 1 196 ? 39.023 -7.217 -81.542 1.00 91.88 196 GLN A N 1
ATOM 1574 C CA . GLN A 1 196 ? 40.241 -6.676 -82.153 1.00 91.88 196 GLN A CA 1
ATOM 1575 C C . GLN A 1 196 ? 41.120 -7.765 -82.775 1.00 91.88 196 GLN A C 1
ATOM 1577 O O . GLN A 1 196 ? 41.621 -7.592 -83.886 1.00 91.88 196 GLN A O 1
ATOM 1582 N N . LYS A 1 197 ? 41.292 -8.912 -82.101 1.00 92.12 197 LYS A N 1
ATOM 1583 C CA . LYS A 1 197 ? 42.032 -10.052 -82.668 1.00 92.12 197 LYS A CA 1
ATOM 1584 C C . LYS A 1 197 ? 41.350 -10.614 -83.913 1.00 92.12 197 LYS A C 1
ATOM 1586 O O . LYS A 1 197 ? 42.046 -10.948 -84.868 1.00 92.12 197 LYS A O 1
ATOM 1591 N N . ARG A 1 198 ? 40.014 -10.699 -83.926 1.00 91.25 198 ARG A N 1
ATOM 1592 C CA . ARG A 1 198 ? 39.247 -11.137 -85.105 1.00 91.25 198 ARG A CA 1
ATOM 1593 C C . ARG A 1 198 ? 39.405 -10.162 -86.268 1.00 91.25 198 ARG A C 1
ATOM 1595 O O . ARG A 1 198 ? 39.696 -10.611 -87.368 1.00 91.25 198 ARG A O 1
ATOM 1602 N N . LEU A 1 199 ? 39.282 -8.857 -86.017 1.00 92.75 199 LEU A N 1
ATOM 1603 C CA . LEU A 1 199 ? 39.495 -7.819 -87.031 1.00 92.75 199 LEU A CA 1
ATOM 1604 C C . LEU A 1 199 ? 40.912 -7.877 -87.608 1.00 92.75 199 LEU A C 1
ATOM 1606 O O . LEU A 1 199 ? 41.077 -7.830 -88.822 1.00 92.75 199 LEU A O 1
ATOM 1610 N N . LYS A 1 200 ? 41.928 -8.046 -86.755 1.00 93.12 200 LYS A N 1
ATOM 1611 C CA . LYS A 1 200 ? 43.317 -8.193 -87.202 1.00 93.12 200 LYS A CA 1
ATOM 1612 C C . LYS A 1 200 ? 43.518 -9.447 -88.055 1.00 93.12 200 LYS A C 1
ATOM 1614 O O . LYS A 1 200 ? 44.138 -9.364 -89.105 1.00 93.12 200 LYS A O 1
ATOM 1619 N N . TRP A 1 201 ? 42.984 -10.594 -87.631 1.00 91.19 201 TRP A N 1
ATOM 1620 C CA . TRP A 1 201 ? 43.081 -11.835 -88.407 1.00 91.19 201 TRP A CA 1
ATOM 1621 C C . TRP A 1 201 ? 42.410 -11.704 -89.776 1.00 91.19 201 TRP A C 1
ATOM 1623 O O . TRP A 1 201 ? 42.948 -12.180 -90.770 1.00 91.19 201 TRP A O 1
ATOM 1633 N N . GLU A 1 202 ? 41.264 -11.026 -89.836 1.00 89.81 202 GLU A N 1
ATOM 1634 C CA . GLU A 1 202 ? 40.557 -10.758 -91.086 1.00 89.81 202 GLU A CA 1
ATOM 1635 C C . GLU A 1 202 ? 41.377 -9.851 -92.017 1.00 89.81 202 GLU A C 1
ATOM 1637 O O . GLU A 1 202 ? 41.524 -10.156 -93.198 1.00 89.81 202 GLU A O 1
ATOM 1642 N N . GLN A 1 203 ? 41.991 -8.791 -91.482 1.00 87.31 203 GLN A N 1
ATOM 1643 C CA . GLN A 1 203 ? 42.907 -7.927 -92.238 1.00 87.31 203 GLN A CA 1
ATOM 1644 C C . GLN A 1 203 ? 44.133 -8.695 -92.753 1.00 87.31 203 GLN A C 1
ATOM 1646 O O . GLN A 1 203 ? 44.453 -8.612 -93.938 1.00 87.31 203 GLN A O 1
ATOM 1651 N N . ASP A 1 204 ? 44.786 -9.481 -91.891 1.00 87.38 204 ASP A N 1
ATOM 1652 C CA . ASP A 1 204 ? 45.947 -10.301 -92.258 1.00 87.38 204 ASP A CA 1
ATOM 1653 C C . ASP A 1 204 ? 45.570 -11.343 -93.332 1.00 87.38 204 ASP A C 1
ATOM 1655 O O . ASP A 1 204 ? 46.340 -11.587 -94.264 1.00 87.38 204 ASP A O 1
ATOM 1659 N N . ARG A 1 205 ? 44.366 -11.930 -93.245 1.00 89.12 205 ARG A N 1
ATOM 1660 C CA . ARG A 1 205 ? 43.818 -12.868 -94.239 1.00 89.12 205 ARG A CA 1
ATOM 1661 C C . ARG A 1 205 ? 43.631 -12.203 -95.599 1.00 89.12 205 ARG A C 1
ATOM 1663 O O . ARG A 1 205 ? 44.082 -12.762 -96.598 1.00 89.12 205 ARG A O 1
ATOM 1670 N N . VAL A 1 206 ? 43.003 -11.027 -95.636 1.00 87.25 206 VAL A N 1
ATOM 1671 C CA . VAL A 1 206 ? 42.810 -10.249 -96.871 1.00 87.25 206 VAL A CA 1
ATOM 1672 C C . VAL A 1 206 ? 44.162 -9.890 -97.491 1.00 87.25 206 VAL A C 1
ATOM 1674 O O . VAL A 1 206 ? 44.376 -10.150 -98.673 1.00 87.25 206 VAL A O 1
ATOM 1677 N N . TYR A 1 207 ? 45.114 -9.407 -96.688 1.00 84.75 207 TYR A N 1
ATOM 1678 C CA . TYR A 1 207 ? 46.473 -9.100 -97.143 1.00 84.75 207 TYR A CA 1
ATOM 1679 C C . TYR A 1 207 ? 47.186 -10.325 -97.750 1.00 84.75 207 TYR A C 1
ATOM 1681 O O . TYR A 1 207 ? 47.833 -10.238 -98.798 1.00 84.75 207 TYR A O 1
ATOM 1689 N N . LEU A 1 208 ? 47.052 -11.498 -97.121 1.00 80.88 208 LEU A N 1
ATOM 1690 C CA . LEU A 1 208 ? 47.594 -12.760 -97.633 1.00 80.88 208 LEU A CA 1
ATOM 1691 C C . LEU A 1 208 ? 46.941 -13.191 -98.953 1.00 80.88 208 LEU A C 1
ATOM 1693 O O . LEU A 1 208 ? 47.642 -13.696 -99.833 1.00 80.88 208 LEU A O 1
ATOM 1697 N N . GLU A 1 209 ? 45.630 -13.008 -99.113 1.00 81.25 209 GLU A N 1
ATOM 1698 C CA . GLU A 1 209 ? 44.939 -13.289 -100.376 1.00 81.25 209 GLU A CA 1
ATOM 1699 C C . GLU A 1 209 ? 45.362 -12.338 -101.498 1.00 81.25 209 GLU A C 1
ATOM 1701 O O . GLU A 1 209 ? 45.622 -12.799 -102.611 1.00 81.25 209 GLU A O 1
ATOM 1706 N N . GLU A 1 210 ? 45.499 -11.041 -101.222 1.00 77.12 210 GLU A N 1
ATOM 1707 C CA . GLU A 1 210 ? 46.029 -10.065 -102.183 1.00 77.12 210 GLU A CA 1
ATOM 1708 C C . GLU A 1 210 ? 47.450 -10.434 -102.625 1.00 77.12 210 GLU A C 1
ATOM 1710 O O . GLU A 1 210 ? 47.757 -10.457 -103.820 1.00 77.12 210 GLU A O 1
ATOM 1715 N N . ARG A 1 211 ? 48.306 -10.829 -101.676 1.00 74.19 211 ARG A N 1
ATOM 1716 C CA . ARG A 1 211 ? 49.682 -11.249 -101.960 1.00 74.19 211 ARG A CA 1
ATOM 1717 C C . ARG A 1 211 ? 49.750 -12.568 -102.736 1.00 74.19 211 ARG A C 1
ATOM 1719 O O . ARG A 1 211 ? 50.593 -12.710 -103.622 1.00 74.19 211 ARG A O 1
ATOM 1726 N N . LYS A 1 212 ? 48.860 -13.528 -102.455 1.00 74.62 212 LYS A N 1
ATOM 1727 C CA . LYS A 1 212 ? 48.729 -14.762 -103.251 1.00 74.62 212 LYS A CA 1
ATOM 1728 C C . LYS A 1 212 ? 48.268 -14.469 -104.673 1.00 74.62 212 LYS A C 1
ATOM 1730 O O . LYS A 1 212 ? 48.842 -15.038 -105.596 1.00 74.62 212 LYS A O 1
ATOM 1735 N N . LYS A 1 213 ? 47.292 -13.574 -104.862 1.00 69.56 213 LYS A N 1
ATOM 1736 C CA . LYS A 1 213 ? 46.854 -13.142 -106.197 1.00 69.56 213 LYS A CA 1
ATOM 1737 C C . LYS A 1 213 ? 48.026 -12.549 -106.976 1.00 69.56 213 LYS A C 1
ATOM 1739 O O . LYS A 1 213 ? 48.292 -13.032 -108.071 1.00 69.56 213 LYS A O 1
ATOM 1744 N N . PHE A 1 214 ? 48.792 -11.644 -106.360 1.00 60.41 214 PHE A N 1
ATOM 1745 C CA . PHE A 1 214 ? 49.983 -11.027 -106.956 1.00 60.41 214 PHE A CA 1
ATOM 1746 C C . PHE A 1 214 ? 51.057 -12.046 -107.389 1.00 60.41 214 PHE A C 1
ATOM 1748 O O . PHE A 1 214 ? 51.601 -11.944 -108.488 1.00 60.41 214 PHE A O 1
ATOM 1755 N N . HIS A 1 215 ? 51.343 -13.064 -106.568 1.00 58.25 215 HIS A N 1
ATOM 1756 C CA . HIS A 1 215 ? 52.319 -14.105 -106.920 1.00 58.25 215 HIS A CA 1
ATOM 1757 C C . HIS A 1 215 ? 51.772 -15.166 -107.890 1.00 58.25 215 HIS A C 1
ATOM 1759 O O . HIS A 1 215 ? 52.536 -15.679 -108.705 1.00 58.25 215 HIS A O 1
ATOM 1765 N N . SER A 1 216 ? 50.470 -15.470 -107.862 1.00 55.94 216 SER A N 1
ATOM 1766 C CA . SER A 1 216 ? 49.841 -16.398 -108.816 1.00 55.94 216 SER A CA 1
ATOM 1767 C C . SER A 1 216 ? 49.813 -15.850 -110.245 1.00 55.94 216 SER A C 1
ATOM 1769 O O . SER A 1 216 ? 49.917 -16.619 -111.192 1.00 55.94 216 SER A O 1
ATOM 1771 N N . SER A 1 217 ? 49.770 -14.523 -110.410 1.00 55.41 217 SER A N 1
ATOM 1772 C CA . SER A 1 217 ? 49.897 -13.857 -111.712 1.00 55.41 217 SER A CA 1
ATOM 1773 C C . SER A 1 217 ? 51.324 -13.842 -112.280 1.00 55.41 217 SER A C 1
ATOM 1775 O O . SER A 1 217 ? 51.492 -13.458 -113.431 1.00 55.41 217 SER A O 1
ATOM 1777 N N . ASN A 1 218 ? 52.339 -14.267 -111.513 1.00 52.56 218 ASN A N 1
ATOM 1778 C CA . ASN A 1 218 ? 53.750 -14.237 -111.924 1.00 52.56 218 ASN A CA 1
ATOM 1779 C C . ASN A 1 218 ? 54.386 -15.629 -112.118 1.00 52.56 218 ASN A C 1
ATOM 1781 O O . ASN A 1 218 ? 55.582 -15.716 -112.380 1.00 52.56 218 ASN A O 1
ATOM 1785 N N . ALA A 1 219 ? 53.609 -16.711 -112.007 1.00 50.53 219 ALA A N 1
ATOM 1786 C CA . ALA A 1 219 ? 54.055 -18.073 -112.308 1.00 50.53 219 ALA A CA 1
ATOM 1787 C C . ALA A 1 219 ? 53.392 -18.579 -113.604 1.00 50.53 219 ALA A C 1
ATOM 1789 O O . ALA A 1 219 ? 52.449 -19.366 -113.570 1.00 50.53 219 ALA A O 1
ATOM 1790 N N . GLY A 1 220 ? 53.879 -18.081 -114.746 1.00 36.94 220 GLY A N 1
ATOM 1791 C CA . GLY A 1 220 ? 53.724 -18.701 -116.071 1.00 36.94 220 GLY A CA 1
ATOM 1792 C C . GLY A 1 220 ? 54.909 -19.640 -116.369 1.00 36.94 220 GLY A C 1
ATOM 1793 O O . GLY A 1 220 ? 55.963 -19.471 -115.758 1.00 36.94 220 GLY A O 1
ATOM 1794 N N . PRO A 1 221 ? 54.738 -20.659 -117.228 1.00 47.75 221 PRO A N 1
ATOM 1795 C CA . PRO A 1 221 ? 55.406 -21.958 -117.113 1.00 47.75 221 PRO A CA 1
ATOM 1796 C C . PRO A 1 221 ? 56.875 -21.972 -117.566 1.00 47.75 221 PRO A C 1
ATOM 1798 O O . PRO A 1 221 ? 57.242 -21.329 -118.545 1.00 47.75 221 PRO A O 1
ATOM 1801 N N . ASN A 1 222 ? 57.684 -22.782 -116.869 1.00 47.28 222 ASN A N 1
ATOM 1802 C CA . ASN A 1 222 ? 58.962 -23.296 -117.366 1.00 47.28 222 ASN A CA 1
ATOM 1803 C C . ASN A 1 222 ? 58.688 -24.161 -118.603 1.00 47.28 222 ASN A C 1
ATOM 1805 O O . ASN A 1 222 ? 58.067 -25.217 -118.468 1.00 47.28 222 ASN A O 1
ATOM 1809 N N . ASP A 1 223 ? 59.173 -23.721 -119.761 1.00 44.41 223 ASP A N 1
ATOM 1810 C CA . ASP A 1 223 ? 59.322 -24.551 -120.954 1.00 44.41 223 ASP A CA 1
ATOM 1811 C C . ASP A 1 223 ? 60.792 -24.951 -121.135 1.00 44.41 223 ASP A C 1
ATOM 1813 O O . ASP A 1 223 ? 61.701 -24.280 -120.636 1.00 44.41 223 ASP A O 1
ATOM 1817 N N . SER A 1 224 ? 60.955 -26.107 -121.777 1.00 40.06 224 SER A N 1
ATOM 1818 C CA . SER A 1 224 ? 62.194 -26.879 -121.951 1.00 40.06 224 SER A CA 1
ATOM 1819 C C . SER A 1 224 ? 63.247 -26.207 -122.832 1.00 40.06 224 SER A C 1
ATOM 1821 O O . SER A 1 224 ? 62.876 -25.369 -123.682 1.00 40.06 224 SER A O 1
#

Radius of gyration: 53.52 Å; chains: 1; bounding box: 88×70×162 Å

Foldseek 3Di:
DDDDDVVQPVVCVVPVVSHPDPPDDDDPDPPPPPPPPPDPDDVLLVVQLVLLLVQQQVVCCVVCVDDPDHSCVVPNSVLSSQCSVCLVVDPDLVVSCVRRPDDDDPCSSVSSSVSSVVSCVDPSVVVVVVVVVVVVVVVVVVVVVVVCVVVVVVVVVVVVVVVVVVVVVVVVVVVVVVVVVVVVVVVVVVVVVVVVVVVVVVVVVVVVVVVVVVVVVVDDDDDD

Organism: NCBI:txid200324

Secondary structure (DSSP, 8-state):
-----HHHHHHHHH-GGGS-------------------PPPPHHHHHHHHHHHHHHHHHHHHH-SS-SS-HHHHS-HHHHHHHHHTGGG--SHHHHHHHH-S---TTHHHHHHHHHHHHHHSHHHHHHHHHHHHHHHHHHHHHHHHHHHHHHHHHHHHHHHHHHHHHHHHHHHHHHHHHHHHHHHHHHHHHHHHHHHHHHHHHHHHHHHHHHHHHHTT------